Protein AF-A0A644T7X5-F1 (afdb_monomer)

Organism: NCBI:txid1076179

Secondary structure (DSSP, 8-state):
----------------GGGTS-HHHHHHHHHHHHHHHHHHHHHTT--EEGGG--SSSHHHHHHHHHHHHHHHHTTTTT-TTEEEEEEEEEE-TT--EEEEEEEEEEEEETTEEEEEEEEEEEEEE-SSTHHHHIIIIIIHHHHTTSS-TT-SEEEEEEEE-SS-HHHHHHHHHHHHHT-TT--EEEEEEE------SSS----EEEEEE--STTPPPEEEEEEEEE-TTTEE--

pLDDT: mean 85.48, std 16.54, range [31.5, 98.44]

Structure (mmCIF, N/CA/C/O backbone):
data_AF-A0A644T7X5-F1
#
_entry.id   AF-A0A644T7X5-F1
#
loop_
_atom_site.group_PDB
_atom_site.id
_atom_site.type_symbol
_atom_site.label_atom_id
_atom_site.label_alt_id
_atom_site.label_comp_id
_atom_site.label_asym_id
_atom_site.label_entity_id
_atom_site.label_seq_id
_atom_site.pdbx_PDB_ins_code
_atom_site.Cartn_x
_atom_site.Cartn_y
_atom_site.Cartn_z
_atom_site.occupancy
_atom_site.B_iso_or_equiv
_atom_site.auth_seq_id
_atom_site.auth_comp_id
_atom_site.auth_asym_id
_atom_site.auth_atom_id
_atom_site.pdbx_PDB_model_num
ATOM 1 N N . MET A 1 1 ? -6.847 -38.371 -55.191 1.00 38.09 1 MET A N 1
ATOM 2 C CA . MET A 1 1 ? -6.554 -36.929 -55.097 1.00 38.09 1 MET A CA 1
ATOM 3 C C . MET A 1 1 ? -7.052 -36.469 -53.746 1.00 38.09 1 MET A C 1
ATOM 5 O O . MET A 1 1 ? -8.254 -36.446 -53.531 1.00 38.09 1 MET A O 1
ATOM 9 N N . PHE A 1 2 ? -6.130 -36.266 -52.809 1.00 35.12 2 PHE A N 1
ATOM 10 C CA . PHE A 1 2 ? -6.423 -35.647 -51.523 1.00 35.12 2 PHE A CA 1
ATOM 11 C C . PHE A 1 2 ? -6.252 -34.146 -51.722 1.00 35.12 2 PHE A C 1
ATOM 13 O O . PHE A 1 2 ? -5.116 -33.683 -51.775 1.00 35.12 2 PHE A O 1
ATOM 20 N N . ASP A 1 3 ? -7.356 -33.420 -51.883 1.00 33.72 3 ASP A N 1
ATOM 21 C CA . ASP A 1 3 ? -7.315 -31.962 -51.867 1.00 33.72 3 ASP A CA 1
ATOM 22 C C . ASP A 1 3 ? -7.526 -31.459 -50.443 1.00 33.72 3 ASP A C 1
ATOM 24 O O . ASP A 1 3 ? -8.587 -31.575 -49.828 1.00 33.72 3 ASP A O 1
ATOM 28 N N . SER A 1 4 ? -6.428 -30.912 -49.941 1.00 39.91 4 SER A N 1
ATOM 29 C CA . SER A 1 4 ? -6.326 -29.947 -48.866 1.00 39.91 4 SER A CA 1
ATOM 30 C C . SER A 1 4 ? -7.282 -28.773 -49.069 1.00 39.91 4 SER A C 1
ATOM 32 O O . SER A 1 4 ? -7.224 -28.106 -50.096 1.00 39.91 4 SER A O 1
ATOM 34 N N . ASN A 1 5 ? -8.053 -28.432 -48.039 1.00 32.97 5 ASN A N 1
ATOM 35 C CA . ASN A 1 5 ? -8.467 -27.048 -47.822 1.00 32.97 5 ASN A CA 1
ATOM 36 C C . ASN A 1 5 ? -8.359 -26.704 -46.338 1.00 32.97 5 ASN A C 1
ATOM 38 O O . ASN A 1 5 ? -9.308 -26.741 -45.559 1.00 32.97 5 ASN A O 1
ATOM 42 N N . SER A 1 6 ? -7.119 -26.395 -45.974 1.00 35.66 6 SER A N 1
ATOM 43 C CA . SER A 1 6 ? -6.753 -25.570 -44.837 1.00 35.66 6 SER A CA 1
ATOM 44 C C . SER A 1 6 ? -7.210 -24.122 -45.037 1.00 35.66 6 SER A C 1
ATOM 46 O O . SER A 1 6 ? -7.103 -23.582 -46.134 1.00 35.66 6 SER A O 1
ATOM 48 N N . ASN A 1 7 ? -7.540 -23.481 -43.915 1.00 35.91 7 ASN A N 1
ATOM 49 C CA . ASN A 1 7 ? -7.520 -22.036 -43.675 1.00 35.91 7 ASN A CA 1
ATOM 50 C C . ASN A 1 7 ? -8.631 -21.179 -44.288 1.00 35.91 7 ASN A C 1
ATOM 52 O O . ASN A 1 7 ? -8.470 -20.599 -45.354 1.00 35.91 7 ASN A O 1
ATOM 56 N N . HIS A 1 8 ? -9.640 -20.886 -43.462 1.00 31.50 8 HIS A N 1
ATOM 57 C CA . HIS A 1 8 ? -10.020 -19.492 -43.198 1.00 31.50 8 HIS A CA 1
ATOM 58 C C . HIS A 1 8 ? -10.822 -19.355 -41.889 1.00 31.50 8 HIS A C 1
ATOM 60 O O . HIS A 1 8 ? -11.964 -18.904 -41.870 1.00 31.50 8 HIS A O 1
ATOM 66 N N . PHE A 1 9 ? -10.190 -19.674 -40.752 1.00 33.78 9 PHE A N 1
ATOM 67 C CA . PHE A 1 9 ? -10.532 -18.986 -39.502 1.00 33.78 9 PHE A CA 1
ATOM 68 C C . PHE A 1 9 ? -9.980 -17.561 -39.608 1.00 33.78 9 PHE A C 1
ATOM 70 O O . PHE A 1 9 ? -8.851 -17.275 -39.218 1.00 33.78 9 PHE A O 1
ATOM 77 N N . LYS A 1 10 ? -10.756 -16.682 -40.248 1.00 34.47 10 LYS A N 1
ATOM 78 C CA . LYS A 1 10 ? -10.478 -15.248 -40.294 1.00 34.47 10 LYS A CA 1
ATOM 79 C C . LYS A 1 10 ? -10.555 -14.689 -38.874 1.00 34.47 10 LYS A C 1
ATOM 81 O O . LYS A 1 10 ? -11.605 -14.766 -38.245 1.00 34.47 10 LYS A O 1
ATOM 86 N N . ASN A 1 11 ? -9.420 -14.163 -38.415 1.00 36.62 11 ASN A N 1
ATOM 87 C CA . ASN A 1 11 ? -9.249 -13.095 -37.430 1.00 36.62 11 ASN A CA 1
ATOM 88 C C . ASN A 1 11 ? -10.454 -12.836 -36.516 1.00 36.62 11 ASN A C 1
ATOM 90 O O . ASN A 1 11 ? -11.281 -11.966 -36.786 1.00 36.62 11 ASN A O 1
ATOM 94 N N . LYS A 1 12 ? -10.486 -13.519 -35.368 1.00 36.25 12 LYS A N 1
ATOM 95 C CA . LYS A 1 12 ? -11.000 -12.880 -34.156 1.00 36.25 12 LYS A CA 1
ATOM 96 C C . LYS A 1 12 ? -9.912 -11.913 -33.710 1.00 36.25 12 LYS A C 1
ATOM 98 O O . LYS A 1 12 ? -8.892 -12.353 -33.187 1.00 36.25 12 LYS A O 1
ATOM 103 N N . GLU A 1 13 ? -10.100 -10.626 -33.979 1.00 39.22 13 GLU A N 1
ATOM 104 C CA . GLU A 1 13 ? -9.286 -9.583 -33.360 1.00 39.22 13 GLU A CA 1
ATOM 105 C C . GLU A 1 13 ? -9.249 -9.824 -31.849 1.00 39.22 13 GLU A C 1
ATOM 107 O O . GLU A 1 13 ? -10.273 -9.898 -31.164 1.00 39.22 13 GLU A O 1
ATOM 112 N N . SER A 1 14 ? -8.043 -10.052 -31.350 1.00 40.94 14 SER A N 1
ATOM 113 C CA . SER A 1 14 ? -7.765 -10.343 -29.958 1.00 40.94 14 SER A CA 1
ATOM 114 C C . SER A 1 14 ? -7.860 -9.051 -29.149 1.00 40.94 14 SER A C 1
ATOM 116 O O . SER A 1 14 ? -6.852 -8.399 -28.916 1.00 40.94 14 SER A O 1
ATOM 118 N N . PHE A 1 15 ? -9.062 -8.680 -28.711 1.00 37.62 15 PHE A N 1
ATOM 119 C CA . PHE A 1 15 ? -9.257 -7.608 -27.730 1.00 37.62 15 PHE A CA 1
ATOM 120 C C . PHE A 1 15 ? -8.587 -8.003 -26.403 1.00 37.62 15 PHE A C 1
ATOM 122 O O . PHE A 1 15 ? -9.054 -8.947 -25.752 1.00 37.62 15 PHE A O 1
ATOM 129 N N . ASN A 1 16 ? -7.481 -7.362 -26.005 1.00 50.66 16 ASN A N 1
ATOM 130 C CA . ASN A 1 16 ? -6.916 -7.548 -24.663 1.00 50.66 16 ASN A CA 1
ATOM 131 C C . ASN A 1 16 ? -7.635 -6.615 -23.681 1.00 50.66 16 ASN A C 1
ATOM 133 O O . ASN A 1 16 ? -8.030 -5.503 -24.023 1.00 50.66 16 ASN A O 1
ATOM 137 N N . PHE A 1 17 ? -7.852 -7.070 -22.450 1.00 49.00 17 PHE A N 1
ATOM 138 C CA . PHE A 1 17 ? -8.482 -6.241 -21.423 1.00 49.00 17 PHE A CA 1
ATOM 139 C C . PHE A 1 17 ? -7.537 -5.119 -20.965 1.00 49.00 17 PHE A C 1
ATOM 141 O O . PHE A 1 17 ? -7.985 -3.982 -20.815 1.00 49.00 17 PHE A O 1
ATOM 148 N N . LEU A 1 18 ? -6.229 -5.399 -20.894 1.00 49.91 18 LEU A N 1
ATOM 149 C CA . LEU A 1 18 ? -5.174 -4.385 -20.780 1.00 49.91 18 LEU A CA 1
ATOM 150 C C . LEU A 1 18 ? -5.198 -3.312 -21.891 1.00 49.91 18 LEU A C 1
ATOM 152 O O . LEU A 1 18 ? -4.712 -2.209 -21.665 1.00 49.91 18 LEU A O 1
ATOM 156 N N . ASP A 1 19 ? -5.811 -3.559 -23.057 1.00 48.12 19 ASP A N 1
ATOM 157 C CA . ASP A 1 19 ? -5.972 -2.502 -24.073 1.00 48.12 19 ASP A CA 1
ATOM 158 C C . ASP A 1 19 ? -7.019 -1.450 -23.644 1.00 48.12 19 ASP A C 1
ATOM 160 O O . ASP A 1 19 ? -7.046 -0.343 -24.183 1.00 48.12 19 ASP A O 1
ATOM 164 N N . ARG A 1 20 ? -7.895 -1.763 -22.670 1.00 50.03 20 ARG A N 1
ATOM 165 C CA . ARG A 1 20 ? -8.949 -0.851 -22.178 1.00 50.03 20 ARG A CA 1
ATOM 166 C C . ARG A 1 20 ? -8.476 0.084 -21.065 1.00 50.03 20 ARG A C 1
ATOM 168 O O . ARG A 1 20 ? -9.061 1.153 -20.889 1.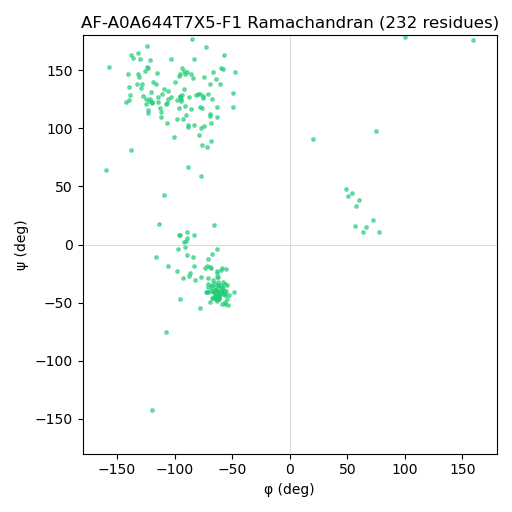00 50.03 20 ARG A O 1
ATOM 175 N N . PHE A 1 21 ? -7.435 -0.289 -20.323 1.00 55.41 21 PHE A N 1
ATOM 176 C CA . PHE A 1 21 ? -6.874 0.513 -19.238 1.00 55.41 21 PHE A CA 1
ATOM 177 C C . PHE A 1 21 ? -5.351 0.458 -19.287 1.00 55.41 21 PHE A C 1
ATOM 179 O O . PHE A 1 21 ? -4.768 -0.618 -19.281 1.00 55.41 21 PHE A O 1
ATOM 186 N N . THR A 1 22 ? -4.691 1.618 -19.258 1.00 67.06 22 THR A N 1
ATOM 187 C CA . THR A 1 22 ? -3.260 1.645 -18.932 1.00 67.06 22 THR A CA 1
ATOM 188 C C . THR A 1 22 ? -3.054 1.046 -17.536 1.00 67.06 22 THR A C 1
ATOM 190 O O . THR A 1 22 ? -3.952 1.145 -16.694 1.00 67.06 22 THR A O 1
ATOM 193 N N . SER A 1 23 ? -1.878 0.462 -17.272 1.00 74.75 23 SER A N 1
ATOM 194 C CA . SER A 1 23 ? -1.537 -0.088 -15.945 1.00 74.75 23 SER A CA 1
ATOM 195 C C . SER A 1 23 ? -1.857 0.909 -14.817 1.00 74.75 23 SER A C 1
ATOM 197 O O . SER A 1 23 ? -2.472 0.547 -13.818 1.00 74.75 23 SER A O 1
ATOM 199 N N . ASP A 1 24 ? -1.571 2.195 -15.034 1.00 78.44 24 ASP A N 1
ATOM 200 C CA . ASP A 1 24 ? -1.864 3.257 -14.067 1.00 78.44 24 ASP A CA 1
ATOM 201 C C . ASP A 1 24 ? -3.369 3.455 -13.820 1.00 78.44 24 ASP A C 1
ATOM 203 O O . ASP A 1 24 ? -3.795 3.664 -12.688 1.00 78.44 24 ASP A O 1
ATOM 207 N N . LYS A 1 25 ? -4.210 3.357 -14.861 1.00 85.69 25 LYS A N 1
ATOM 208 C CA . LYS A 1 25 ? -5.667 3.504 -14.710 1.00 85.69 25 LYS A CA 1
ATOM 209 C C . LYS A 1 25 ? -6.273 2.347 -13.924 1.00 85.69 25 LYS A C 1
ATOM 211 O O . LYS A 1 25 ? -7.169 2.576 -13.113 1.00 85.69 25 LYS A O 1
ATOM 216 N N . LEU A 1 26 ? -5.813 1.119 -14.167 1.00 89.94 26 LEU A N 1
ATOM 217 C CA . LEU A 1 26 ? -6.265 -0.034 -13.391 1.00 89.94 26 LEU A CA 1
ATOM 218 C C . LEU A 1 26 ? -5.813 0.091 -11.935 1.00 89.94 26 LEU A C 1
ATOM 220 O O . LEU A 1 26 ? -6.613 -0.130 -11.029 1.00 89.94 26 LEU A O 1
ATOM 224 N N . PHE A 1 27 ? -4.574 0.528 -11.704 1.00 92.12 27 PHE A N 1
ATOM 225 C CA . PHE A 1 27 ? -4.087 0.737 -10.348 1.00 92.12 27 PHE A CA 1
ATOM 226 C C . PHE A 1 27 ? -4.860 1.835 -9.605 1.00 92.12 27 PHE A C 1
ATOM 228 O O . PHE A 1 27 ? -5.233 1.635 -8.454 1.00 92.12 27 PHE A O 1
ATOM 235 N N . ASN A 1 28 ? -5.232 2.932 -10.268 1.00 91.25 28 ASN A N 1
ATOM 236 C CA . ASN A 1 28 ? -6.111 3.943 -9.669 1.00 91.25 28 ASN A CA 1
ATOM 237 C C . ASN A 1 28 ? -7.466 3.359 -9.242 1.00 91.25 28 ASN A C 1
ATOM 239 O O . ASN A 1 28 ? -7.956 3.673 -8.161 1.00 91.25 28 ASN A O 1
ATOM 243 N N . LYS A 1 29 ? -8.055 2.453 -10.036 1.00 92.19 29 LYS A N 1
ATOM 244 C CA . LYS A 1 29 ? -9.280 1.746 -9.626 1.00 92.19 29 LYS A CA 1
ATOM 245 C C . LYS A 1 29 ? -9.060 0.833 -8.419 1.00 92.19 29 LYS A C 1
ATOM 247 O O . LYS A 1 29 ? -9.939 0.743 -7.568 1.00 92.19 29 LYS A O 1
ATOM 252 N N . ILE A 1 30 ? -7.901 0.181 -8.327 1.00 95.19 30 ILE A N 1
ATOM 253 C CA . ILE A 1 30 ? -7.519 -0.611 -7.150 1.00 95.19 30 ILE A CA 1
ATOM 254 C C . ILE A 1 30 ? -7.425 0.289 -5.912 1.00 95.19 30 ILE A C 1
ATOM 256 O O . ILE A 1 30 ? -7.949 -0.073 -4.863 1.00 95.19 30 ILE A O 1
ATOM 260 N N . ILE A 1 31 ? -6.825 1.477 -6.032 1.00 95.06 31 ILE A N 1
ATOM 261 C CA . ILE A 1 31 ? -6.769 2.455 -4.937 1.00 95.06 31 ILE A CA 1
ATOM 262 C C . ILE A 1 31 ? -8.181 2.894 -4.534 1.00 95.06 31 ILE A C 1
ATOM 264 O O . ILE A 1 31 ? -8.491 2.905 -3.345 1.00 95.06 31 ILE A O 1
ATOM 268 N N . ASN A 1 32 ? -9.061 3.171 -5.499 1.00 92.94 32 ASN A N 1
ATOM 269 C CA . ASN A 1 32 ? -10.458 3.501 -5.210 1.00 92.94 32 ASN A CA 1
ATOM 270 C C . ASN A 1 32 ? -11.164 2.365 -4.457 1.00 92.94 32 ASN A C 1
ATOM 272 O O . ASN A 1 32 ? -11.870 2.635 -3.492 1.00 92.94 32 ASN A O 1
ATOM 276 N N . LEU A 1 33 ? -10.937 1.103 -4.836 1.00 95.25 33 LEU A N 1
ATOM 277 C CA . LEU A 1 33 ? -11.485 -0.051 -4.118 1.00 95.25 33 LEU A CA 1
ATOM 278 C C . LEU A 1 33 ? -10.941 -0.149 -2.685 1.00 95.25 33 LEU A C 1
ATOM 280 O O . LEU A 1 33 ? -11.710 -0.432 -1.769 1.00 95.25 33 LEU A O 1
ATOM 284 N N . ILE A 1 34 ? -9.646 0.108 -2.474 1.00 96.81 34 ILE A N 1
ATOM 285 C CA . ILE A 1 34 ? -9.028 0.146 -1.138 1.00 96.81 34 ILE A CA 1
ATOM 286 C C . ILE A 1 34 ? -9.706 1.208 -0.269 1.00 96.81 34 ILE A C 1
ATOM 288 O O . ILE A 1 34 ? -10.132 0.909 0.846 1.00 96.81 34 ILE A O 1
ATOM 292 N N . VAL A 1 35 ? -9.833 2.432 -0.787 1.00 95.25 35 VAL A N 1
ATOM 293 C CA . VAL A 1 35 ? -10.450 3.550 -0.064 1.00 95.25 35 VAL A CA 1
ATOM 294 C C . VAL A 1 35 ? -11.925 3.269 0.209 1.00 95.25 35 VAL A C 1
ATOM 296 O O . VAL A 1 35 ? -12.354 3.407 1.348 1.00 95.25 35 VAL A O 1
ATOM 299 N N . PHE A 1 36 ? -12.681 2.809 -0.792 1.00 93.69 36 PHE A N 1
ATOM 300 C CA . PHE A 1 36 ? -14.089 2.429 -0.648 1.00 93.69 36 PHE A CA 1
ATOM 301 C C . PHE A 1 36 ? -14.273 1.392 0.468 1.00 93.69 36 PHE A C 1
ATOM 303 O O . PHE A 1 36 ? -15.118 1.548 1.344 1.00 93.69 36 PHE A O 1
ATOM 310 N N . SER A 1 37 ? -13.434 0.356 0.470 1.00 95.44 37 SER A N 1
ATOM 311 C CA . SER A 1 37 ? -13.493 -0.725 1.459 1.00 95.44 37 SER A CA 1
ATOM 312 C C . SER A 1 37 ? -13.144 -0.233 2.863 1.00 95.44 37 SER A C 1
ATOM 314 O O . SER A 1 37 ? -13.792 -0.610 3.835 1.00 95.44 37 SER A O 1
ATOM 316 N N . TYR A 1 38 ? -12.150 0.651 2.978 1.00 95.75 38 TYR A N 1
ATOM 317 C CA . TYR A 1 38 ? -11.806 1.297 4.240 1.00 95.75 38 TYR A CA 1
ATOM 318 C C . TYR A 1 38 ? -12.935 2.195 4.764 1.00 95.75 38 TYR A C 1
ATOM 320 O O . TYR A 1 38 ? -13.282 2.090 5.938 1.00 95.75 38 TYR A O 1
ATOM 328 N N . LEU A 1 39 ? -13.534 3.040 3.920 1.00 93.25 39 LEU A N 1
ATOM 329 C CA . LEU A 1 39 ? -14.656 3.886 4.334 1.00 93.25 39 LEU A CA 1
ATOM 330 C C . LEU A 1 39 ? -15.847 3.041 4.786 1.00 93.25 39 LEU A C 1
ATOM 332 O O . LEU A 1 39 ? -16.446 3.358 5.805 1.00 93.25 39 LEU A O 1
ATOM 336 N N . GLY A 1 40 ? -16.108 1.906 4.131 1.00 92.44 40 GLY A N 1
ATOM 337 C CA . GLY A 1 40 ? -17.100 0.939 4.600 1.00 92.44 40 GLY A CA 1
ATOM 338 C C . GLY A 1 40 ? -16.819 0.415 6.015 1.00 92.44 40 GLY A C 1
ATOM 339 O O . GLY A 1 40 ? -17.752 0.250 6.798 1.00 92.44 40 GLY A O 1
ATOM 340 N N . LEU A 1 41 ? -15.555 0.193 6.397 1.00 94.50 41 LEU A N 1
ATOM 341 C CA . LEU A 1 41 ? -15.206 -0.173 7.780 1.00 94.50 41 LEU A CA 1
ATOM 342 C C . LEU A 1 41 ? -15.507 0.963 8.770 1.00 94.50 41 LEU A C 1
ATOM 344 O O . LEU A 1 41 ? -15.983 0.695 9.873 1.00 94.50 41 LEU A O 1
ATOM 348 N N . VAL A 1 42 ? -15.234 2.212 8.380 1.00 93.44 42 VAL A N 1
ATOM 349 C CA . VAL A 1 42 ? -15.480 3.405 9.208 1.00 93.44 42 VAL A CA 1
ATOM 350 C C . VAL A 1 42 ? -16.978 3.665 9.373 1.00 93.44 42 VAL A C 1
ATOM 352 O O . VAL A 1 42 ? -17.447 3.818 10.496 1.00 93.44 42 VAL A O 1
ATOM 355 N N . GLU A 1 43 ? -17.739 3.670 8.277 1.00 92.00 43 GLU A N 1
ATOM 356 C CA . GLU A 1 43 ? -19.188 3.917 8.266 1.00 92.00 43 GLU A CA 1
ATOM 357 C C . GLU A 1 43 ? -19.969 2.866 9.060 1.00 92.00 43 GLU A C 1
ATOM 359 O O . GLU A 1 43 ? -20.961 3.190 9.709 1.00 92.00 43 GLU A O 1
ATOM 364 N N . ASN A 1 44 ? -19.510 1.612 9.041 1.00 93.81 44 ASN A N 1
ATOM 365 C CA . ASN A 1 44 ? -20.099 0.530 9.830 1.00 93.81 44 ASN A CA 1
ATOM 366 C C . ASN A 1 44 ? -19.594 0.491 11.284 1.00 93.81 44 ASN A C 1
ATOM 368 O O . ASN A 1 44 ? -19.873 -0.479 11.991 1.00 93.81 44 ASN A O 1
ATOM 372 N N . GLU A 1 45 ? -18.838 1.505 11.720 1.00 93.44 45 GLU A N 1
ATOM 373 C CA . GLU A 1 45 ? -18.304 1.646 13.080 1.00 93.44 45 GLU A CA 1
ATOM 374 C C . GLU A 1 45 ? -17.570 0.381 13.558 1.00 93.44 45 GLU A C 1
ATOM 376 O O . GLU A 1 45 ? -17.725 -0.084 14.693 1.00 93.44 45 GLU A O 1
ATOM 381 N N . ILE A 1 46 ? -16.776 -0.225 12.669 1.00 95.19 46 ILE A N 1
ATOM 382 C CA . ILE A 1 46 ? -16.041 -1.444 12.993 1.00 95.19 46 ILE A CA 1
ATOM 383 C C . ILE A 1 46 ? -14.960 -1.133 14.026 1.00 95.19 46 ILE A C 1
ATOM 385 O O . ILE A 1 46 ? -14.084 -0.304 13.794 1.00 95.19 46 ILE A O 1
ATOM 389 N N . ILE A 1 47 ? -14.983 -1.864 15.144 1.00 93.88 47 ILE A N 1
ATOM 390 C CA . ILE A 1 47 ? -13.988 -1.745 16.213 1.00 93.88 47 ILE A CA 1
ATOM 391 C C . ILE A 1 47 ? -13.326 -3.099 16.466 1.00 93.88 47 ILE A C 1
ATOM 393 O O . ILE A 1 47 ? -13.954 -4.039 16.956 1.00 93.88 47 ILE A O 1
ATOM 397 N N . TYR A 1 48 ? -12.026 -3.172 16.201 1.00 93.44 48 TYR A N 1
ATOM 398 C CA . TYR A 1 48 ? -11.166 -4.297 16.537 1.00 93.44 48 TYR A CA 1
ATOM 399 C C . TYR A 1 48 ? -10.508 -4.102 17.900 1.00 93.44 48 TYR A C 1
ATOM 401 O O . TYR A 1 48 ? -9.918 -3.060 18.204 1.00 93.44 48 TYR A O 1
ATOM 409 N N . LYS A 1 49 ? -10.545 -5.155 18.709 1.00 90.88 49 LYS A N 1
ATOM 410 C CA . LYS A 1 49 ? -9.853 -5.255 19.992 1.00 90.88 49 LYS A CA 1
ATOM 411 C C . LYS A 1 49 ? -8.617 -6.125 19.848 1.00 90.88 49 LYS A C 1
ATOM 413 O O . LYS A 1 49 ? -8.522 -6.988 18.976 1.00 90.88 49 LYS A O 1
ATOM 418 N N . LYS A 1 50 ? -7.681 -5.977 20.785 1.00 87.31 50 LYS A N 1
ATOM 419 C CA . LYS A 1 50 ? -6.487 -6.831 20.852 1.00 87.31 50 LYS A CA 1
ATOM 420 C C . LYS A 1 50 ? -6.824 -8.330 20.891 1.00 87.31 50 LYS A C 1
ATOM 422 O O . LYS A 1 50 ? -6.102 -9.122 20.297 1.00 87.31 50 LYS A O 1
ATOM 427 N N . SER A 1 51 ? -7.925 -8.710 21.544 1.00 88.69 51 SER A N 1
ATOM 428 C CA . SER A 1 51 ? -8.424 -10.094 21.608 1.00 88.69 51 SER A CA 1
ATOM 429 C C . SER A 1 51 ? -8.837 -10.678 20.256 1.00 88.69 51 SER A C 1
ATOM 431 O O . SER A 1 51 ? -8.867 -11.898 20.104 1.00 88.69 51 SER A O 1
ATOM 433 N N . ASP A 1 52 ? -9.162 -9.827 19.284 1.00 87.19 52 ASP A N 1
ATOM 434 C CA . ASP A 1 52 ? -9.654 -10.252 17.972 1.00 87.19 52 ASP A CA 1
ATOM 435 C C . ASP A 1 52 ? -8.497 -10.621 17.034 1.00 87.19 52 ASP A C 1
ATOM 437 O O . ASP A 1 52 ? -8.675 -11.352 16.055 1.00 87.19 52 ASP A O 1
ATOM 441 N N . ILE A 1 53 ? -7.285 -10.160 17.360 1.00 87.94 53 ILE A N 1
ATOM 442 C CA . ILE A 1 53 ? -6.076 -10.375 16.573 1.00 87.94 53 ILE A CA 1
ATOM 443 C C . ILE A 1 53 ? -5.548 -11.781 16.846 1.00 87.94 53 ILE A C 1
ATOM 445 O O . ILE A 1 53 ? -4.780 -12.026 17.773 1.00 87.94 53 ILE A O 1
ATOM 449 N N . LYS A 1 54 ? -5.948 -12.714 15.984 1.00 85.25 54 LYS A N 1
ATOM 450 C CA . LYS A 1 54 ? -5.471 -14.107 15.991 1.00 85.25 54 LYS A CA 1
ATOM 451 C C . LYS A 1 54 ? -4.233 -14.335 15.115 1.00 85.25 54 LYS A C 1
ATOM 453 O O . LYS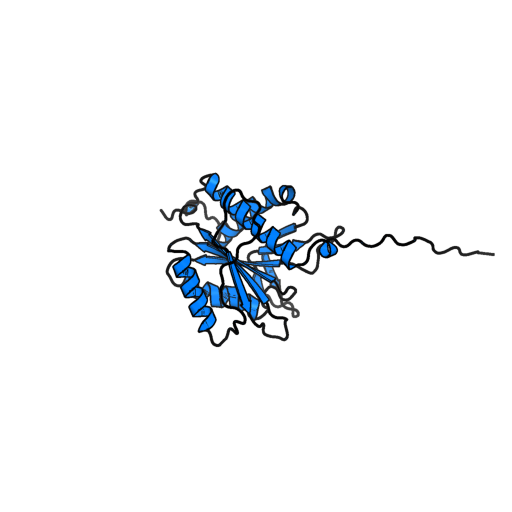 A 1 54 ? -3.784 -15.468 14.978 1.00 85.25 54 LYS A O 1
ATOM 458 N N . TYR A 1 55 ? -3.698 -13.273 14.514 1.00 82.81 55 TYR A N 1
ATOM 459 C CA . TYR A 1 55 ? -2.534 -13.332 13.632 1.00 82.81 55 TYR A CA 1
ATOM 460 C C . TYR A 1 55 ? -1.236 -13.104 14.411 1.00 82.81 55 TYR A C 1
ATOM 462 O O . TYR A 1 55 ? -1.232 -12.315 15.361 1.00 82.81 55 TYR A O 1
ATOM 470 N N . PRO A 1 56 ? -0.108 -13.700 13.973 1.00 81.25 56 PRO A N 1
ATOM 471 C CA . PRO A 1 56 ? 1.203 -13.432 14.567 1.00 81.25 56 PRO A CA 1
ATOM 472 C C . PRO A 1 56 ? 1.569 -11.943 14.537 1.00 81.25 56 PRO A C 1
ATOM 474 O O . PRO A 1 56 ? 2.206 -11.427 15.455 1.00 81.25 56 PRO A O 1
ATOM 477 N N . LYS A 1 57 ? 1.139 -11.243 13.480 1.00 86.69 57 LYS A N 1
ATOM 478 C CA . LYS A 1 57 ? 1.286 -9.800 13.317 1.00 86.69 57 LYS A CA 1
ATOM 479 C C . LYS A 1 57 ? -0.089 -9.158 13.164 1.00 86.69 57 LYS A C 1
ATOM 481 O O . LYS A 1 57 ? -0.888 -9.555 12.324 1.00 86.69 57 LYS A O 1
ATOM 486 N N . ARG A 1 58 ? -0.328 -8.099 13.936 1.00 90.56 58 ARG A N 1
ATOM 487 C CA . ARG A 1 58 ? -1.524 -7.246 13.817 1.00 90.56 58 ARG A CA 1
ATOM 488 C C . ARG A 1 58 ? -1.681 -6.618 12.430 1.00 90.56 58 ARG A C 1
ATOM 490 O O . ARG A 1 58 ? -2.799 -6.424 11.981 1.00 90.56 58 ARG A O 1
ATOM 497 N N . GLU A 1 59 ? -0.566 -6.319 11.771 1.00 92.56 59 GLU A N 1
ATOM 498 C CA . GLU A 1 59 ? -0.541 -5.811 10.395 1.00 92.56 59 GLU A CA 1
ATOM 499 C C . GLU A 1 59 ? -1.263 -6.768 9.447 1.00 92.56 59 GLU A C 1
ATOM 501 O O . GLU A 1 59 ? -2.234 -6.365 8.824 1.00 92.56 59 GLU A O 1
ATOM 506 N N . ASN A 1 60 ? -0.910 -8.055 9.476 1.00 94.50 60 ASN A N 1
ATOM 507 C CA . ASN A 1 60 ? -1.550 -9.091 8.663 1.00 94.50 60 ASN A CA 1
ATOM 508 C C . ASN A 1 60 ? -3.055 -9.207 8.943 1.00 94.50 60 ASN A C 1
ATOM 510 O O . ASN A 1 60 ? -3.840 -9.435 8.027 1.00 94.50 60 ASN A O 1
ATOM 514 N N . PHE A 1 61 ? -3.472 -9.025 10.202 1.00 95.31 61 PHE A N 1
ATOM 515 C CA . PHE A 1 61 ? -4.893 -9.000 10.550 1.00 95.31 61 PHE A CA 1
ATOM 516 C C . PHE A 1 61 ? -5.621 -7.824 9.880 1.00 95.31 61 PHE A C 1
ATOM 518 O O . PHE A 1 61 ? -6.661 -8.042 9.263 1.00 95.31 61 PHE A O 1
ATOM 525 N N . PHE A 1 62 ? -5.080 -6.602 9.953 1.00 96.25 62 PHE A N 1
ATOM 526 C CA . PHE A 1 62 ? -5.668 -5.438 9.274 1.00 96.25 62 PHE A CA 1
ATOM 527 C C . PHE A 1 62 ? -5.660 -5.602 7.754 1.00 96.25 62 PHE A C 1
ATOM 529 O O . PHE A 1 62 ? -6.689 -5.381 7.121 1.00 96.25 62 PHE A O 1
ATOM 536 N N . THR A 1 63 ? -4.549 -6.078 7.186 1.00 97.00 63 THR A N 1
ATOM 537 C CA . THR A 1 63 ? -4.426 -6.406 5.762 1.00 97.00 63 THR A CA 1
ATOM 538 C C . THR A 1 63 ? -5.522 -7.370 5.328 1.00 97.00 63 THR A C 1
ATOM 540 O O . THR A 1 63 ? -6.255 -7.073 4.388 1.00 97.00 63 THR A O 1
ATOM 543 N N . ARG A 1 64 ? -5.702 -8.494 6.038 1.00 96.88 64 ARG A N 1
ATOM 544 C CA . ARG A 1 64 ? -6.731 -9.470 5.672 1.00 96.88 64 ARG A CA 1
ATOM 545 C C . ARG A 1 64 ? -8.134 -8.895 5.809 1.00 96.88 64 ARG A C 1
ATOM 547 O O . ARG A 1 64 ? -8.955 -9.140 4.938 1.00 96.88 64 ARG A O 1
ATOM 554 N N . LYS A 1 65 ? -8.410 -8.119 6.861 1.00 96.94 65 LYS A N 1
ATOM 555 C CA . LYS A 1 65 ? -9.726 -7.497 7.045 1.00 96.94 65 LYS A CA 1
ATOM 556 C C . LYS A 1 65 ? -10.068 -6.490 5.961 1.00 96.94 65 LYS A C 1
ATOM 558 O O . LYS A 1 65 ? -11.195 -6.487 5.485 1.00 96.94 65 LYS A O 1
ATOM 563 N N . LEU A 1 66 ? -9.100 -5.685 5.541 1.00 98.06 66 LEU A N 1
ATOM 564 C CA . LEU A 1 66 ? -9.286 -4.779 4.420 1.00 98.06 66 LEU A CA 1
ATOM 565 C C . LEU A 1 66 ? -9.521 -5.552 3.115 1.00 98.06 66 LEU A C 1
ATOM 567 O O . LEU A 1 66 ? -10.446 -5.223 2.381 1.00 98.06 66 LEU A O 1
ATOM 571 N N . VAL A 1 67 ? -8.741 -6.607 2.853 1.00 98.25 67 VAL A N 1
ATOM 572 C CA . VAL A 1 67 ? -8.918 -7.457 1.664 1.00 98.25 67 VAL A CA 1
ATOM 573 C C . VAL A 1 67 ? -10.273 -8.172 1.668 1.00 98.25 67 VAL A C 1
ATOM 575 O O . VAL A 1 67 ? -10.919 -8.205 0.628 1.00 98.25 67 VAL A O 1
ATOM 578 N N . ASP A 1 68 ? -10.745 -8.670 2.816 1.00 97.44 68 ASP A N 1
ATOM 579 C CA . ASP A 1 68 ? -12.083 -9.267 2.945 1.00 97.44 68 ASP A CA 1
ATOM 580 C C . ASP A 1 68 ? -13.179 -8.268 2.515 1.00 97.44 68 ASP A C 1
ATOM 582 O O . ASP A 1 68 ? -14.137 -8.655 1.850 1.00 97.44 68 ASP A O 1
ATOM 586 N N . GLU A 1 69 ? -13.058 -6.982 2.869 1.00 97.50 69 GLU A N 1
ATOM 587 C CA . GLU A 1 69 ? -13.993 -5.948 2.396 1.00 97.50 69 GLU A CA 1
ATOM 588 C C . GLU A 1 69 ? -13.816 -5.643 0.900 1.00 97.50 69 GLU A C 1
ATOM 590 O O . GLU A 1 69 ? -14.805 -5.536 0.172 1.00 97.50 69 GLU A O 1
ATOM 595 N N . MET A 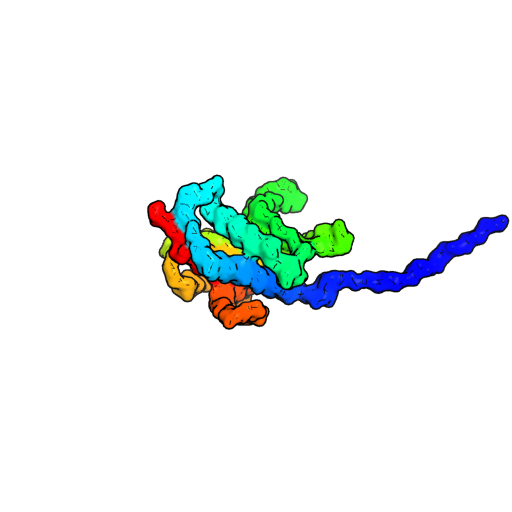1 70 ? -12.577 -5.582 0.403 1.00 97.88 70 MET A N 1
ATOM 596 C CA . MET A 1 70 ? -12.304 -5.395 -1.028 1.00 97.88 70 MET A CA 1
ATOM 597 C C . MET A 1 70 ? -12.930 -6.509 -1.877 1.00 97.88 70 MET A C 1
ATOM 599 O O . MET A 1 70 ? -13.552 -6.226 -2.900 1.00 97.88 70 MET A O 1
ATOM 603 N N . GLU A 1 71 ? -12.830 -7.766 -1.440 1.00 98.00 71 GLU A N 1
ATOM 604 C CA . GLU A 1 71 ? -13.411 -8.933 -2.114 1.00 98.00 71 GLU A CA 1
ATOM 605 C C . GLU A 1 71 ? -14.947 -8.860 -2.194 1.00 98.00 71 GLU A C 1
ATOM 607 O O . GLU A 1 71 ? -15.526 -9.285 -3.194 1.00 98.00 71 GLU A O 1
ATOM 612 N N . LYS A 1 72 ? -15.625 -8.261 -1.204 1.00 96.50 72 LYS A N 1
ATOM 613 C CA . LYS A 1 72 ? -17.090 -8.061 -1.241 1.00 96.50 72 LYS A CA 1
ATOM 614 C C . LYS A 1 72 ? -17.525 -7.006 -2.254 1.00 96.50 72 LYS A C 1
ATOM 616 O O . LYS A 1 72 ? -18.653 -7.058 -2.746 1.00 96.50 72 LYS A O 1
ATOM 621 N N . HIS A 1 73 ? -16.668 -6.028 -2.536 1.00 93.81 73 HIS A N 1
ATOM 622 C CA . HIS A 1 73 ? -17.020 -4.866 -3.352 1.00 93.81 73 HIS A CA 1
ATOM 623 C C . HIS A 1 73 ? -16.423 -4.895 -4.761 1.00 93.81 73 HIS A C 1
ATOM 625 O O . HIS A 1 73 ? -16.944 -4.210 -5.641 1.00 93.81 73 HIS A O 1
ATOM 631 N N . GLN A 1 74 ? -15.386 -5.702 -5.013 1.00 94.50 74 GLN A N 1
ATOM 632 C CA . GLN A 1 74 ? -14.653 -5.690 -6.282 1.00 94.50 74 GLN A CA 1
ATOM 633 C C . GLN A 1 74 ? -15.549 -5.898 -7.509 1.00 94.50 74 GLN A C 1
ATOM 635 O O . GLN A 1 74 ? -15.364 -5.221 -8.517 1.00 94.50 74 GLN A O 1
ATOM 640 N N . GLU A 1 75 ? -16.543 -6.789 -7.445 1.00 92.38 75 GLU A N 1
ATOM 641 C CA . GLU A 1 75 ? -17.405 -7.084 -8.595 1.00 92.38 75 GLU A CA 1
ATOM 642 C C . GLU A 1 75 ? -18.283 -5.881 -8.948 1.00 92.38 75 GLU A C 1
ATOM 644 O O . GLU A 1 75 ? -18.306 -5.448 -10.101 1.00 92.38 75 GLU A O 1
ATOM 649 N N . ASN A 1 76 ? -18.895 -5.263 -7.935 1.00 89.50 76 ASN A N 1
ATOM 650 C CA . ASN A 1 76 ? -19.716 -4.060 -8.087 1.00 89.50 76 ASN A CA 1
ATOM 651 C C . ASN A 1 76 ? -18.906 -2.855 -8.595 1.00 89.50 76 ASN A C 1
ATOM 653 O O . ASN A 1 76 ? -19.462 -1.965 -9.231 1.00 89.50 76 ASN A O 1
ATOM 657 N N . GLN A 1 77 ? -17.591 -2.848 -8.361 1.00 87.81 77 GLN A N 1
ATOM 658 C CA . GLN A 1 77 ? -16.654 -1.829 -8.849 1.00 87.81 77 GLN A CA 1
ATOM 659 C C . GLN A 1 77 ? -16.062 -2.165 -10.238 1.00 87.81 77 GLN A C 1
ATOM 661 O O . GLN A 1 77 ? -15.179 -1.467 -10.743 1.00 87.81 77 GLN A O 1
ATOM 666 N N . GLY A 1 78 ? -16.529 -3.240 -10.889 1.00 90.00 78 GLY A N 1
ATOM 667 C CA . GLY A 1 78 ? -16.040 -3.682 -12.201 1.00 90.00 78 GLY A CA 1
ATOM 668 C C . GLY A 1 78 ? -14.640 -4.308 -12.168 1.00 90.00 78 GLY A C 1
ATOM 669 O O . GLY A 1 78 ? -13.953 -4.357 -13.191 1.00 90.00 78 GLY A O 1
ATOM 670 N N . LEU A 1 79 ? -14.211 -4.778 -10.997 1.00 93.62 79 LEU A N 1
ATOM 671 C CA . LEU A 1 79 ? -12.900 -5.358 -10.703 1.00 93.62 79 LEU A CA 1
ATOM 672 C C . LEU A 1 79 ? -12.973 -6.856 -10.361 1.00 93.62 79 LEU A C 1
ATOM 674 O O . LEU A 1 79 ? -12.012 -7.412 -9.849 1.00 93.62 79 LEU A O 1
ATOM 678 N N . GLY A 1 80 ? -14.070 -7.547 -10.691 1.00 93.38 80 GLY A N 1
ATOM 679 C CA . GLY A 1 80 ? -14.244 -8.985 -10.406 1.00 93.38 80 GLY A CA 1
ATOM 680 C C . GLY A 1 80 ? -13.251 -9.933 -11.103 1.00 93.38 80 GLY A C 1
ATOM 681 O O . GLY A 1 80 ? -13.280 -11.134 -10.872 1.00 93.38 80 GLY A O 1
ATOM 682 N N . HIS A 1 81 ? -12.376 -9.410 -11.962 1.00 92.06 81 HIS A N 1
ATOM 683 C CA . HIS A 1 81 ? -11.282 -10.147 -12.601 1.00 92.06 81 HIS A CA 1
ATOM 684 C C . HIS A 1 81 ? -9.971 -10.083 -11.798 1.00 92.06 81 HIS A C 1
ATOM 686 O O . HIS A 1 81 ? -8.969 -10.658 -12.224 1.00 92.06 81 HIS A O 1
ATOM 692 N N . LEU A 1 82 ? -9.947 -9.355 -10.678 1.00 95.38 82 LEU A N 1
ATOM 693 C CA . LEU A 1 82 ? -8.806 -9.305 -9.776 1.00 95.38 82 LEU A CA 1
ATOM 694 C C . LEU A 1 82 ? -8.862 -10.457 -8.770 1.00 95.38 82 LEU A C 1
ATOM 696 O O . LEU A 1 82 ? -9.929 -10.883 -8.331 1.00 95.38 82 LEU A O 1
ATOM 700 N N . VAL A 1 83 ? -7.685 -10.945 -8.395 1.00 96.06 83 VAL A N 1
ATOM 701 C CA . VAL A 1 83 ? -7.497 -11.929 -7.328 1.00 96.06 83 VAL A CA 1
ATOM 702 C C . VAL A 1 83 ? -6.518 -11.357 -6.319 1.00 96.06 83 VAL A C 1
ATOM 704 O O . VAL A 1 83 ? -5.374 -11.048 -6.663 1.00 96.06 83 VAL A O 1
ATOM 707 N N . PHE A 1 84 ? -6.964 -11.233 -5.073 1.00 97.12 84 PHE A N 1
ATOM 708 C CA . PHE A 1 84 ? -6.146 -10.771 -3.961 1.00 97.12 84 PHE A CA 1
ATOM 709 C C . PHE A 1 84 ? -5.559 -11.967 -3.219 1.00 97.12 84 PHE A C 1
ATOM 711 O O . PH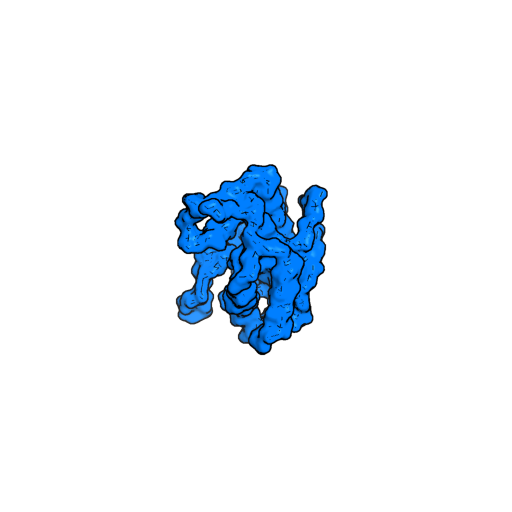E A 1 84 ? -6.282 -12.828 -2.729 1.00 97.12 84 PHE A O 1
ATOM 718 N N . ASN A 1 85 ? -4.237 -12.012 -3.105 1.00 96.12 85 ASN A N 1
ATOM 719 C CA . ASN A 1 85 ? -3.552 -13.022 -2.312 1.00 96.12 85 ASN A CA 1
ATOM 720 C C . ASN A 1 85 ? -2.744 -12.326 -1.219 1.00 96.12 85 ASN A C 1
ATOM 722 O O . ASN A 1 85 ? -1.888 -11.496 -1.524 1.00 96.12 85 ASN A O 1
ATOM 726 N N . CYS A 1 86 ? -3.013 -12.658 0.042 1.00 95.19 86 CYS A N 1
ATOM 727 C CA . CYS A 1 86 ? -2.273 -12.118 1.181 1.00 95.19 86 CYS A CA 1
ATOM 728 C C . CYS A 1 86 ? -1.087 -13.012 1.549 1.00 95.19 86 CYS A C 1
ATOM 730 O O . CYS A 1 86 ? -1.195 -14.234 1.457 1.00 95.19 86 CYS A O 1
ATOM 732 N N . GLU A 1 87 ? -0.002 -12.403 2.029 1.00 92.69 87 GLU A N 1
ATOM 733 C CA . GLU A 1 87 ? 1.192 -13.102 2.536 1.00 92.69 87 GLU A CA 1
ATOM 734 C C . GLU A 1 87 ? 1.786 -14.106 1.527 1.00 92.69 87 GLU A C 1
ATOM 736 O O . GLU A 1 87 ? 2.124 -15.242 1.867 1.00 92.69 87 GLU A O 1
ATOM 741 N N . VAL A 1 88 ? 1.904 -13.703 0.258 1.00 90.88 88 VAL A N 1
ATOM 742 C CA . VAL A 1 88 ? 2.429 -14.579 -0.799 1.00 90.88 88 VAL A CA 1
ATOM 743 C C . VAL A 1 88 ? 3.941 -14.697 -0.677 1.00 90.88 88 VAL A C 1
ATOM 745 O O . VAL A 1 88 ? 4.650 -13.694 -0.696 1.00 90.88 88 VAL A O 1
ATOM 748 N N . GLN A 1 89 ? 4.442 -15.929 -0.608 1.00 89.62 89 GLN A N 1
ATOM 749 C CA . GLN A 1 89 ? 5.873 -16.202 -0.659 1.00 89.62 89 GLN A CA 1
ATOM 750 C C . GLN A 1 89 ? 6.427 -15.898 -2.053 1.00 89.62 89 GLN A C 1
ATOM 752 O O . GLN A 1 89 ? 6.145 -16.612 -3.014 1.00 89.62 89 GLN A O 1
ATOM 757 N N . GLU A 1 90 ? 7.257 -14.865 -2.142 1.00 84.75 90 GLU A N 1
ATOM 758 C CA . GLU A 1 90 ? 8.007 -14.538 -3.351 1.00 84.75 90 GLU A CA 1
ATOM 759 C C . GLU A 1 90 ? 9.358 -15.271 -3.339 1.00 84.75 90 GLU A C 1
ATOM 761 O O . GLU A 1 90 ? 9.946 -15.535 -2.276 1.00 84.75 90 GLU A O 1
ATOM 766 N N . ALA A 1 91 ? 9.843 -15.610 -4.532 1.00 81.00 91 ALA A N 1
ATOM 767 C CA . ALA A 1 91 ? 11.123 -16.266 -4.750 1.00 81.00 91 ALA A CA 1
ATOM 768 C C . ALA A 1 91 ? 11.899 -15.549 -5.860 1.00 81.00 91 ALA A C 1
ATOM 770 O O . ALA A 1 91 ? 11.313 -15.038 -6.814 1.00 81.00 91 ALA A O 1
ATOM 771 N N . ASN A 1 92 ? 13.221 -15.529 -5.731 1.00 73.25 92 ASN A N 1
ATOM 772 C CA . ASN A 1 92 ? 14.119 -15.043 -6.769 1.00 73.25 92 ASN A CA 1
ATOM 773 C C . ASN A 1 92 ? 14.182 -16.039 -7.940 1.00 73.25 92 ASN A C 1
ATOM 775 O O . ASN A 1 92 ? 13.753 -17.188 -7.833 1.00 73.25 92 ASN A O 1
ATOM 779 N N . ASN A 1 93 ? 14.808 -15.626 -9.045 1.00 72.19 93 ASN A N 1
ATOM 780 C CA . ASN A 1 93 ? 15.033 -16.490 -10.213 1.00 72.19 93 ASN A CA 1
ATOM 781 C C . ASN A 1 93 ? 15.868 -17.747 -9.899 1.00 72.19 93 ASN A C 1
ATOM 783 O O . ASN A 1 93 ? 15.802 -18.726 -10.637 1.00 72.19 93 ASN A O 1
ATOM 787 N N . ASP A 1 94 ? 16.654 -17.727 -8.821 1.00 77.69 94 ASP A N 1
ATOM 788 C CA . ASP A 1 94 ? 17.421 -18.872 -8.318 1.00 77.69 94 ASP A CA 1
ATOM 789 C C . ASP A 1 94 ? 16.633 -19.737 -7.311 1.00 77.69 94 ASP A C 1
ATOM 791 O O . ASP A 1 94 ? 17.206 -20.614 -6.666 1.00 77.69 94 ASP A O 1
ATOM 795 N N . PHE A 1 95 ? 15.323 -19.497 -7.181 1.00 74.19 95 PHE A N 1
ATOM 796 C CA . PHE A 1 95 ? 14.399 -20.141 -6.244 1.00 74.19 95 PHE A CA 1
ATOM 797 C C . PHE A 1 95 ? 14.699 -19.894 -4.758 1.00 74.19 95 PHE A C 1
ATOM 799 O O . PHE A 1 95 ? 14.082 -20.523 -3.895 1.00 74.19 95 PHE A O 1
ATOM 806 N N . SER A 1 96 ? 15.598 -18.961 -4.427 1.00 77.81 96 SER A N 1
ATOM 807 C CA . SER A 1 96 ? 15.773 -18.524 -3.043 1.00 77.81 96 SER A CA 1
ATOM 808 C C . SER A 1 96 ? 14.554 -17.731 -2.567 1.00 77.81 96 SER A C 1
ATOM 810 O O . SER A 1 96 ? 13.987 -16.916 -3.299 1.00 77.81 96 SER A O 1
ATOM 812 N N . LEU A 1 97 ? 14.125 -17.991 -1.329 1.00 83.00 97 LEU A N 1
ATOM 813 C CA . LEU A 1 97 ? 12.980 -17.312 -0.728 1.00 83.00 97 LEU A CA 1
ATOM 814 C C . LEU A 1 97 ? 13.329 -15.856 -0.421 1.00 83.00 97 LEU A C 1
ATOM 816 O O . LEU A 1 97 ? 14.332 -15.573 0.233 1.00 83.00 97 LEU A O 1
ATOM 820 N N . VAL A 1 98 ? 12.467 -14.946 -0.866 1.00 79.06 98 VAL A N 1
ATOM 821 C CA . VAL A 1 98 ? 12.673 -13.499 -0.757 1.00 79.06 98 VAL A CA 1
ATOM 822 C C . VAL A 1 98 ? 11.979 -12.927 0.476 1.00 79.06 98 VAL A C 1
ATOM 824 O O . VAL A 1 98 ? 12.551 -12.143 1.235 1.00 79.06 98 VAL A O 1
ATOM 827 N N . GLY A 1 99 ? 10.726 -13.321 0.675 1.00 85.25 99 GLY A N 1
ATOM 828 C CA . GLY A 1 99 ? 9.864 -12.802 1.726 1.00 85.25 99 GLY A CA 1
ATOM 829 C C . GLY A 1 99 ? 8.396 -13.040 1.404 1.00 85.25 99 GLY A C 1
ATOM 830 O O . GLY A 1 99 ? 8.064 -13.568 0.342 1.00 85.25 99 GLY A O 1
ATOM 831 N N . LEU A 1 100 ? 7.538 -12.665 2.346 1.00 89.88 100 LEU A N 1
ATOM 832 C CA . LEU A 1 100 ? 6.093 -12.679 2.164 1.00 89.88 100 LEU A CA 1
ATOM 833 C C . LEU A 1 100 ? 5.660 -11.272 1.753 1.00 89.88 100 LEU A C 1
ATOM 835 O O . LEU A 1 100 ? 5.871 -10.336 2.522 1.00 89.88 100 LEU A O 1
ATOM 839 N N . LEU A 1 101 ? 5.093 -11.142 0.556 1.00 92.56 101 LEU A N 1
ATOM 840 C CA . LEU A 1 101 ? 4.459 -9.912 0.090 1.00 92.56 101 LEU A CA 1
ATOM 841 C C . LEU A 1 101 ? 3.077 -9.786 0.738 1.00 92.56 101 LEU A C 1
ATOM 843 O O . LEU A 1 101 ? 2.279 -10.727 0.665 1.00 92.56 101 LEU A O 1
ATOM 847 N N . ASP A 1 102 ? 2.781 -8.629 1.330 1.00 95.88 102 ASP A N 1
ATOM 848 C CA . ASP A 1 102 ? 1.544 -8.443 2.098 1.00 95.88 102 ASP A CA 1
ATOM 849 C C . ASP A 1 102 ? 0.279 -8.626 1.251 1.00 95.88 102 ASP A C 1
ATOM 851 O O . ASP A 1 102 ? -0.631 -9.343 1.673 1.00 95.88 102 ASP A O 1
ATOM 855 N N . ILE A 1 103 ? 0.220 -8.031 0.052 1.00 97.75 103 ILE A N 1
ATOM 856 C CA . ILE A 1 103 ? -0.858 -8.262 -0.919 1.00 97.75 103 ILE A CA 1
ATOM 857 C C . ILE A 1 103 ? -0.289 -8.357 -2.339 1.00 97.75 103 ILE A C 1
ATOM 859 O O . ILE A 1 103 ? 0.337 -7.428 -2.859 1.00 97.75 103 ILE A O 1
ATOM 863 N N . LYS A 1 104 ? -0.590 -9.469 -3.008 1.00 96.75 104 LYS A N 1
ATOM 864 C CA . LYS A 1 104 ? -0.380 -9.679 -4.441 1.00 96.75 104 LYS A CA 1
ATOM 865 C C . LYS A 1 104 ? -1.718 -9.628 -5.168 1.00 96.75 104 LYS A C 1
ATOM 867 O O . LYS A 1 104 ? -2.602 -10.435 -4.882 1.00 96.75 104 LYS A O 1
ATOM 872 N N . ILE A 1 105 ? -1.850 -8.711 -6.123 1.00 96.75 105 ILE A N 1
ATOM 873 C CA . ILE A 1 105 ? -3.072 -8.523 -6.911 1.00 96.75 105 ILE A CA 1
ATOM 874 C C . ILE A 1 105 ? -2.836 -9.053 -8.317 1.00 96.75 105 ILE A C 1
ATOM 876 O O . ILE A 1 105 ? -2.145 -8.424 -9.120 1.00 96.75 105 ILE A O 1
ATOM 880 N N . GLN A 1 106 ? -3.398 -10.220 -8.600 1.00 94.75 106 GLN A N 1
ATOM 881 C CA . GLN A 1 106 ? -3.289 -10.876 -9.896 1.00 94.75 106 GLN A CA 1
ATOM 882 C C . GLN A 1 106 ? -4.503 -10.553 -10.764 1.00 94.75 106 GLN A C 1
ATOM 884 O O . GLN A 1 106 ? -5.615 -10.399 -10.264 1.00 94.75 106 GLN A O 1
ATOM 889 N N . ILE A 1 107 ? -4.281 -10.458 -12.071 1.00 92.44 107 ILE A N 1
ATOM 890 C CA . ILE A 1 107 ? -5.314 -10.139 -13.057 1.00 92.44 107 ILE A CA 1
ATOM 891 C C . ILE A 1 107 ? -5.657 -11.428 -13.801 1.00 92.44 107 ILE A C 1
ATOM 893 O O . ILE A 1 107 ? -4.766 -12.069 -14.359 1.00 92.44 107 ILE A O 1
ATOM 897 N N . ILE A 1 108 ? -6.933 -11.809 -13.829 1.00 90.44 108 ILE A N 1
ATOM 898 C CA . ILE A 1 108 ? -7.418 -12.897 -14.679 1.00 90.44 108 ILE A CA 1
ATOM 899 C C . ILE A 1 108 ? -7.739 -12.331 -16.064 1.00 90.44 108 ILE A C 1
ATOM 901 O O . ILE A 1 108 ? -8.659 -11.531 -16.233 1.00 90.44 108 ILE A O 1
ATOM 905 N N . GLU A 1 109 ? -7.019 -12.801 -17.077 1.00 83.56 109 GLU A N 1
ATOM 906 C CA . GLU A 1 109 ? -7.245 -12.486 -18.483 1.00 83.56 109 GLU A CA 1
ATOM 907 C C . GLU A 1 109 ? -7.481 -13.767 -19.286 1.00 83.56 109 GLU A C 1
ATOM 909 O O . GLU A 1 109 ? -6.639 -14.662 -19.316 1.00 83.56 109 GLU A O 1
ATOM 914 N N . ARG A 1 110 ? -8.623 -13.857 -19.985 1.00 82.12 110 ARG A N 1
ATOM 915 C CA . ARG A 1 110 ? -8.960 -15.000 -20.864 1.00 82.12 110 ARG A CA 1
ATOM 916 C C . ARG A 1 110 ? -8.742 -16.363 -20.186 1.00 82.12 110 ARG A C 1
ATOM 918 O O . ARG A 1 110 ? -8.113 -17.246 -20.763 1.00 82.12 110 ARG A O 1
ATOM 925 N N . GLU A 1 111 ? -9.248 -16.500 -18.960 1.00 82.31 111 GLU A N 1
ATOM 926 C CA . GLU A 1 111 ? -9.151 -17.729 -18.149 1.00 82.31 111 GLU A CA 1
ATOM 927 C C . GLU A 1 111 ? -7.717 -18.092 -17.712 1.00 82.31 111 GLU A C 1
ATOM 929 O O . GLU A 1 111 ? -7.464 -19.206 -17.256 1.00 82.31 111 GLU A O 1
ATOM 934 N N . ARG A 1 112 ? -6.764 -17.159 -17.825 1.00 85.88 112 ARG A N 1
ATOM 935 C CA . ARG A 1 112 ? -5.388 -17.307 -17.340 1.00 85.88 112 ARG A CA 1
ATOM 936 C C . ARG A 1 112 ? -5.044 -16.188 -16.375 1.00 85.88 112 ARG A C 1
ATOM 938 O O . ARG A 1 112 ? -5.576 -15.090 -16.471 1.00 85.88 112 ARG A O 1
ATOM 945 N N . ILE A 1 113 ? -4.136 -16.470 -15.453 1.00 86.44 113 ILE A N 1
ATOM 946 C CA . ILE A 1 113 ? -3.560 -15.439 -14.595 1.00 86.44 113 ILE A CA 1
ATOM 947 C C . ILE A 1 113 ? -2.456 -14.733 -15.385 1.00 86.44 113 ILE A C 1
ATOM 949 O O . ILE A 1 113 ? -1.600 -15.398 -15.964 1.00 86.44 113 ILE A O 1
ATOM 953 N N . SER A 1 114 ? -2.505 -13.403 -15.428 1.00 86.88 114 SER A N 1
ATOM 954 C CA . SER A 1 114 ? -1.458 -12.572 -16.018 1.00 86.88 114 SER A CA 1
ATOM 955 C C . SER A 1 114 ? -0.149 -12.708 -15.239 1.00 86.88 114 SER A C 1
ATOM 957 O O . SER A 1 114 ? -0.150 -12.758 -14.006 1.00 86.88 114 SER A O 1
ATOM 959 N N . ASP A 1 115 ? 0.971 -12.703 -15.963 1.00 84.38 115 ASP A N 1
ATOM 960 C CA . ASP A 1 115 ? 2.311 -12.639 -15.370 1.00 84.38 115 ASP A CA 1
ATOM 961 C C . ASP A 1 115 ? 2.590 -11.263 -14.735 1.00 84.38 115 ASP A C 1
ATOM 963 O O . ASP A 1 115 ? 3.467 -11.132 -13.880 1.00 84.38 115 ASP A O 1
ATOM 967 N N . ILE A 1 116 ? 1.821 -10.239 -15.126 1.00 86.19 116 ILE A N 1
ATOM 968 C CA . ILE A 1 116 ? 1.856 -8.907 -14.523 1.00 86.19 116 ILE A CA 1
ATOM 969 C C . ILE A 1 116 ? 0.890 -8.878 -13.341 1.00 86.19 116 ILE A C 1
ATOM 971 O O . ILE A 1 116 ? -0.303 -9.165 -13.475 1.00 86.19 116 ILE A O 1
ATOM 975 N N . TYR A 1 117 ? 1.402 -8.471 -12.186 1.00 92.19 117 TYR A N 1
ATOM 976 C CA . TYR A 1 117 ? 0.615 -8.255 -10.978 1.00 92.19 117 TYR A CA 1
ATOM 977 C C . TYR A 1 117 ? 0.952 -6.909 -10.346 1.00 92.19 117 TYR A C 1
ATOM 979 O O . TYR A 1 117 ? 1.967 -6.282 -10.656 1.00 92.19 117 TYR A O 1
ATOM 987 N N . TYR A 1 118 ? 0.091 -6.459 -9.439 1.00 95.25 118 TYR A N 1
ATOM 988 C CA . TYR A 1 118 ? 0.420 -5.348 -8.557 1.00 95.25 118 TYR A CA 1
ATOM 989 C C . TYR A 1 118 ? 0.836 -5.873 -7.193 1.00 95.25 118 TYR A C 1
ATOM 991 O O . TYR A 1 118 ? 0.250 -6.821 -6.663 1.00 95.25 118 TYR A O 1
ATOM 999 N N . SER A 1 119 ? 1.852 -5.234 -6.630 1.00 96.06 119 SER A N 1
ATOM 1000 C CA . SER A 1 119 ? 2.321 -5.495 -5.277 1.00 96.06 119 SER A CA 1
ATOM 1001 C C . SER A 1 119 ? 1.893 -4.359 -4.365 1.00 96.06 119 SER A C 1
ATOM 1003 O O . SER A 1 119 ? 2.091 -3.187 -4.696 1.00 96.06 119 SER A O 1
ATOM 1005 N N . ILE A 1 120 ? 1.332 -4.708 -3.211 1.00 98.00 120 ILE A N 1
ATOM 1006 C CA . ILE A 1 120 ? 1.063 -3.760 -2.137 1.00 98.00 120 ILE A CA 1
ATOM 1007 C C . ILE A 1 120 ? 1.723 -4.271 -0.861 1.00 98.00 120 ILE A C 1
ATOM 1009 O O . ILE A 1 120 ? 1.472 -5.394 -0.430 1.00 98.00 120 ILE A O 1
ATOM 1013 N N . GLU A 1 121 ? 2.550 -3.421 -0.267 1.00 97.38 121 GLU A N 1
ATOM 1014 C CA . GLU A 1 121 ? 3.111 -3.608 1.069 1.00 97.38 121 GLU A CA 1
ATOM 1015 C C . GLU A 1 121 ? 2.268 -2.839 2.085 1.00 97.38 121 GLU A C 1
ATOM 1017 O O . GLU A 1 121 ? 1.733 -1.764 1.803 1.00 97.38 121 GLU A O 1
ATOM 1022 N N . CYS A 1 122 ? 2.135 -3.390 3.282 1.00 96.94 122 CYS A N 1
ATOM 1023 C CA . CYS A 1 122 ? 1.356 -2.833 4.370 1.00 96.94 122 CYS A CA 1
ATOM 1024 C C . CYS A 1 122 ? 2.272 -2.534 5.551 1.00 96.94 122 CYS A C 1
ATOM 1026 O O . CYS A 1 122 ? 3.181 -3.296 5.872 1.00 96.94 122 CYS A O 1
ATOM 1028 N N . LYS A 1 123 ? 2.055 -1.402 6.220 1.00 95.00 123 LYS A N 1
ATOM 1029 C CA . LYS A 1 123 ? 2.804 -1.043 7.426 1.00 95.00 123 LYS A CA 1
ATOM 1030 C C . LYS A 1 123 ? 1.889 -0.421 8.464 1.00 95.00 123 LYS A C 1
ATOM 1032 O O . LYS A 1 123 ? 1.091 0.462 8.165 1.00 95.00 123 LYS A O 1
ATOM 1037 N N . ARG A 1 124 ? 2.024 -0.830 9.720 1.00 93.62 124 ARG A N 1
ATOM 1038 C CA . ARG A 1 124 ? 1.425 -0.085 10.837 1.00 93.62 124 ARG A CA 1
ATOM 1039 C C . ARG A 1 124 ? 2.292 1.111 11.181 1.00 93.62 124 ARG A C 1
ATOM 1041 O O . ARG A 1 124 ? 3.483 0.941 11.429 1.00 93.62 124 ARG A O 1
ATOM 1048 N N . LEU A 1 125 ? 1.697 2.292 11.282 1.00 91.19 125 LEU A N 1
ATOM 1049 C CA . LEU A 1 125 ? 2.393 3.490 11.734 1.00 91.19 125 LEU A CA 1
ATOM 1050 C C . LEU A 1 125 ? 1.815 3.959 13.067 1.00 91.19 125 LEU A C 1
ATOM 1052 O O . LEU A 1 125 ? 0.613 4.152 13.234 1.00 91.19 125 LEU A O 1
ATOM 1056 N N . ASP A 1 126 ? 2.721 4.133 14.018 1.00 81.69 126 ASP A N 1
ATOM 1057 C CA . ASP A 1 126 ? 2.511 4.851 15.265 1.00 81.69 126 ASP A CA 1
ATOM 1058 C C . ASP A 1 126 ? 3.576 5.956 15.341 1.00 81.69 126 ASP A C 1
ATOM 1060 O O . ASP A 1 126 ? 4.494 6.006 14.522 1.00 81.69 126 ASP A O 1
ATOM 1064 N N . THR A 1 127 ? 3.478 6.874 16.301 1.00 66.06 127 THR A N 1
ATOM 1065 C CA . THR A 1 127 ? 4.412 8.007 16.450 1.00 66.06 127 THR A CA 1
ATOM 1066 C C . THR A 1 127 ? 5.859 7.607 16.820 1.00 66.06 127 THR A C 1
ATOM 1068 O O . THR A 1 127 ? 6.609 8.461 17.294 1.00 66.06 127 THR A O 1
ATOM 1071 N N . GLY A 1 128 ? 6.253 6.337 16.656 1.00 63.12 128 GLY A N 1
ATOM 1072 C CA . GLY A 1 128 ? 7.551 5.767 17.019 1.00 63.12 128 GLY A CA 1
ATOM 1073 C C . GLY A 1 128 ? 8.343 5.178 15.841 1.00 63.12 128 GLY A C 1
ATOM 1074 O O . GLY A 1 128 ? 8.370 5.726 14.745 1.00 63.12 128 GLY A O 1
ATOM 1075 N N . SER A 1 129 ? 9.028 4.055 16.089 1.00 62.03 129 SER A N 1
ATOM 1076 C CA . SER A 1 129 ? 10.050 3.446 15.212 1.00 62.03 129 SER A CA 1
ATOM 1077 C C . SER A 1 129 ? 9.544 2.871 13.885 1.00 62.03 129 SER A C 1
ATOM 1079 O O . SER A 1 129 ? 10.345 2.415 13.065 1.00 62.03 129 SER A O 1
ATOM 1081 N N . ASN A 1 130 ? 8.229 2.808 13.686 1.00 75.44 130 ASN A N 1
ATOM 1082 C CA . ASN A 1 130 ? 7.662 2.139 12.518 1.00 75.44 130 ASN A CA 1
ATOM 1083 C C . ASN A 1 130 ? 7.862 2.948 11.227 1.00 75.44 130 ASN A C 1
ATOM 1085 O O . ASN A 1 130 ? 7.873 2.364 10.146 1.00 75.44 130 ASN A O 1
ATOM 1089 N N . ASP A 1 131 ? 8.119 4.255 11.333 1.00 80.25 131 ASP A N 1
ATOM 1090 C CA . ASP A 1 131 ? 8.507 5.100 10.201 1.00 80.25 131 ASP A CA 1
ATOM 1091 C C . ASP A 1 131 ? 9.806 4.624 9.527 1.00 80.25 131 ASP A C 1
ATOM 1093 O O . ASP A 1 131 ? 9.947 4.674 8.312 1.00 80.25 131 ASP A O 1
ATOM 1097 N N . SER A 1 132 ? 10.747 4.091 10.301 1.00 85.38 132 SER A N 1
ATOM 1098 C CA . SER A 1 132 ? 12.030 3.612 9.793 1.00 85.38 132 SER A CA 1
ATOM 1099 C C . SER A 1 132 ? 11.838 2.318 9.007 1.00 85.38 132 SER A C 1
ATOM 1101 O O . SER A 1 132 ? 12.383 2.190 7.914 1.00 85.38 132 SER A O 1
ATOM 1103 N N . LYS A 1 133 ? 10.981 1.414 9.503 1.00 90.12 133 LYS A N 1
ATOM 1104 C CA . LYS A 1 133 ? 10.596 0.182 8.796 1.00 90.12 133 LYS A CA 1
ATOM 1105 C C . LYS A 1 133 ? 9.779 0.451 7.542 1.00 90.12 133 LYS A C 1
ATOM 1107 O O . LYS A 1 133 ? 9.953 -0.248 6.552 1.00 90.12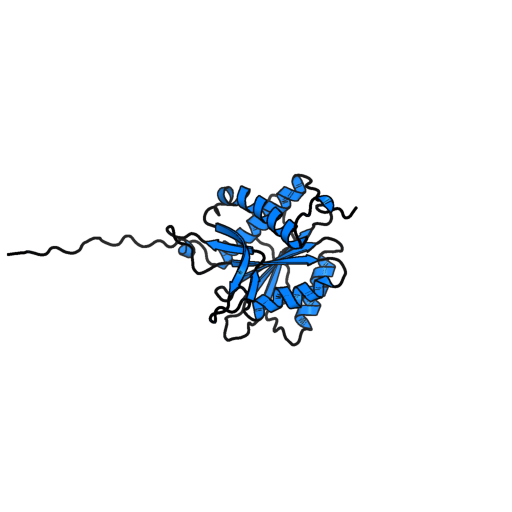 133 LYS A O 1
ATOM 1112 N N . TYR A 1 134 ? 8.938 1.483 7.556 1.00 93.75 134 TYR A N 1
ATOM 1113 C CA . TYR A 1 134 ? 8.223 1.934 6.363 1.00 93.75 134 TYR A CA 1
ATOM 1114 C C . TYR A 1 134 ? 9.173 2.181 5.189 1.00 93.75 134 TYR A C 1
ATOM 1116 O O . TYR A 1 134 ? 8.919 1.760 4.062 1.00 93.75 134 TYR A O 1
ATOM 1124 N N . ILE A 1 135 ? 10.303 2.823 5.480 1.00 93.94 135 ILE A N 1
ATOM 1125 C CA . ILE A 1 135 ? 11.337 3.121 4.496 1.00 93.94 135 ILE A CA 1
ATOM 1126 C C . ILE A 1 135 ? 12.186 1.883 4.202 1.00 93.94 135 ILE A C 1
ATOM 1128 O O . ILE A 1 135 ? 12.316 1.499 3.044 1.00 93.94 135 ILE A O 1
ATOM 1132 N N . SER A 1 136 ? 12.766 1.258 5.231 1.00 91.31 136 SER A N 1
ATOM 1133 C CA . SER A 1 136 ? 13.793 0.223 5.062 1.00 91.31 136 SER A CA 1
ATOM 1134 C C . SER A 1 136 ? 13.261 -1.147 4.651 1.00 91.31 136 SER A C 1
ATOM 1136 O O . SER A 1 136 ? 14.007 -1.903 4.043 1.00 91.31 136 SER A O 1
ATOM 1138 N N . GLU A 1 137 ? 12.022 -1.478 5.016 1.00 89.62 137 GLU A N 1
ATOM 1139 C CA . GLU A 1 137 ? 11.379 -2.775 4.745 1.00 89.62 137 GLU A CA 1
ATOM 1140 C C . GLU A 1 137 ? 10.158 -2.634 3.815 1.00 89.62 137 GLU A C 1
ATOM 1142 O O . GLU A 1 137 ? 9.622 -3.635 3.372 1.00 89.62 137 GLU A O 1
ATOM 1147 N N . GLY A 1 138 ? 9.684 -1.415 3.530 1.00 92.75 138 GLY A N 1
ATOM 1148 C CA . GLY A 1 138 ? 8.577 -1.175 2.594 1.00 92.75 138 GLY A CA 1
ATOM 1149 C C . GLY A 1 138 ? 9.066 -0.568 1.284 1.00 92.75 138 GLY A C 1
ATOM 1150 O O . GLY A 1 138 ? 9.188 -1.240 0.263 1.00 92.75 138 GLY A O 1
ATOM 1151 N N . VAL A 1 139 ? 9.410 0.722 1.315 1.00 95.56 139 VAL A N 1
ATOM 1152 C CA . VAL A 1 139 ? 9.848 1.456 0.114 1.00 95.56 139 VAL A CA 1
ATOM 1153 C C . VAL A 1 139 ? 11.121 0.855 -0.492 1.00 95.56 139 VAL A C 1
ATOM 1155 O O . VAL A 1 139 ? 11.206 0.673 -1.707 1.00 95.56 139 VAL A O 1
ATOM 1158 N N . PHE A 1 140 ? 12.111 0.511 0.335 1.00 94.75 140 PHE A N 1
ATOM 1159 C CA . PHE A 1 140 ? 13.372 -0.051 -0.149 1.00 94.75 140 PHE A CA 1
ATOM 1160 C C . PHE A 1 140 ? 13.211 -1.443 -0.785 1.00 94.75 140 PHE A C 1
ATOM 1162 O O . PHE A 1 140 ? 13.924 -1.771 -1.737 1.00 94.75 140 PHE A O 1
ATOM 1169 N N . ASP A 1 141 ? 12.243 -2.241 -0.331 1.00 93.50 141 ASP A N 1
ATOM 1170 C CA . ASP A 1 141 ? 11.943 -3.552 -0.916 1.00 93.50 141 ASP A CA 1
ATOM 1171 C C . ASP A 1 141 ? 11.417 -3.409 -2.362 1.00 93.50 141 ASP A C 1
ATOM 1173 O O . ASP A 1 141 ? 11.772 -4.193 -3.244 1.00 93.50 141 ASP A O 1
ATOM 1177 N N . PHE A 1 142 ? 10.683 -2.337 -2.668 1.00 94.94 142 PHE A N 1
ATOM 1178 C CA . PHE A 1 142 ? 10.317 -2.001 -4.048 1.00 94.94 142 PHE A CA 1
ATOM 1179 C C . PHE A 1 142 ? 11.493 -1.461 -4.871 1.00 94.94 142 PHE A C 1
ATOM 1181 O O . PHE A 1 142 ? 11.662 -1.825 -6.036 1.00 94.94 142 PHE A O 1
ATOM 1188 N N . ILE A 1 143 ? 12.332 -0.608 -4.276 1.00 94.44 143 ILE A N 1
ATOM 1189 C CA . ILE A 1 143 ? 13.487 -0.000 -4.959 1.00 94.44 143 ILE A CA 1
ATOM 1190 C C . ILE A 1 143 ? 14.523 -1.051 -5.367 1.00 94.44 143 ILE A C 1
ATOM 1192 O O . ILE A 1 143 ? 15.056 -1.002 -6.478 1.00 94.44 143 ILE A O 1
ATOM 1196 N N . SER A 1 144 ? 14.793 -2.003 -4.475 1.00 92.00 144 SER A N 1
ATOM 1197 C CA . SER A 1 144 ? 15.746 -3.092 -4.706 1.00 92.00 144 SER A CA 1
ATOM 1198 C C . SER A 1 144 ? 15.252 -4.129 -5.721 1.00 92.00 144 SER A C 1
ATOM 1200 O O . SER A 1 144 ? 16.035 -4.953 -6.197 1.00 92.00 144 SER A O 1
ATOM 1202 N N . GLY A 1 145 ? 13.960 -4.086 -6.067 1.00 89.31 145 GLY A N 1
ATOM 1203 C CA . GLY A 1 145 ? 13.306 -5.084 -6.908 1.00 89.31 145 GLY A CA 1
ATOM 1204 C C . GLY A 1 145 ? 12.966 -6.377 -6.171 1.00 89.31 145 GLY A C 1
ATOM 1205 O O . GLY A 1 145 ? 12.586 -7.346 -6.825 1.00 89.31 145 GLY A O 1
ATOM 1206 N N . LYS A 1 146 ? 13.082 -6.397 -4.833 1.00 89.69 146 LYS A N 1
ATOM 1207 C CA . LYS A 1 146 ? 12.646 -7.515 -3.989 1.00 89.69 146 LYS A CA 1
ATOM 1208 C C . LYS A 1 146 ? 11.167 -7.830 -4.233 1.00 89.69 146 LYS A C 1
ATOM 1210 O O . LYS A 1 146 ? 10.798 -8.993 -4.366 1.00 89.69 146 LYS A O 1
ATOM 1215 N N . TYR A 1 147 ? 10.347 -6.786 -4.346 1.00 89.00 147 TYR A N 1
ATOM 1216 C CA . TYR A 1 147 ? 8.945 -6.874 -4.751 1.00 89.00 147 TYR A CA 1
ATOM 1217 C C . TYR A 1 147 ? 8.674 -6.033 -6.001 1.00 89.00 147 TYR A C 1
ATOM 1219 O O . TYR A 1 147 ? 9.409 -5.097 -6.317 1.00 89.00 147 TYR A O 1
ATOM 1227 N N . SER A 1 148 ? 7.589 -6.357 -6.713 1.00 88.19 148 SER A N 1
ATOM 1228 C CA . SER A 1 148 ? 7.175 -5.674 -7.947 1.00 88.19 148 SER A CA 1
ATOM 1229 C C . SER A 1 148 ? 8.241 -5.680 -9.056 1.00 88.19 148 SER A C 1
ATOM 1231 O O . SER A 1 148 ? 8.338 -4.737 -9.833 1.00 88.19 148 SER A O 1
ATOM 1233 N N . SER A 1 149 ? 9.070 -6.717 -9.189 1.00 87.06 149 SER A N 1
ATOM 1234 C CA . SER A 1 149 ? 10.072 -6.776 -10.273 1.00 87.06 149 SER A CA 1
ATOM 1235 C C . SER A 1 149 ? 9.441 -6.792 -11.679 1.00 87.06 149 SER A C 1
ATOM 1237 O O . SER A 1 149 ? 10.030 -6.269 -12.623 1.00 87.06 149 SER A O 1
ATOM 1239 N N . ASN A 1 150 ? 8.213 -7.307 -11.807 1.00 86.75 150 ASN A N 1
ATOM 1240 C CA . ASN A 1 150 ? 7.450 -7.395 -13.061 1.00 86.75 150 ASN A CA 1
ATOM 1241 C C . ASN A 1 150 ? 6.666 -6.117 -13.429 1.00 86.75 150 ASN A C 1
ATOM 1243 O O . ASN A 1 150 ? 6.155 -6.022 -14.542 1.00 86.75 150 ASN A O 1
ATOM 1247 N N . ASN A 1 151 ? 6.548 -5.147 -12.516 1.00 90.00 151 ASN A N 1
ATOM 1248 C CA . ASN A 1 151 ? 5.705 -3.963 -12.693 1.00 90.00 151 ASN A CA 1
ATOM 1249 C C . ASN A 1 151 ? 6.405 -2.712 -12.141 1.00 90.00 151 ASN A C 1
ATOM 1251 O O . ASN A 1 151 ? 7.163 -2.773 -11.177 1.00 90.00 151 ASN A O 1
ATOM 1255 N N . ASN A 1 152 ? 6.184 -1.555 -12.752 1.00 93.25 152 ASN A N 1
ATOM 1256 C CA . ASN A 1 152 ? 6.761 -0.288 -12.303 1.00 93.25 152 ASN A CA 1
ATOM 1257 C C . ASN A 1 152 ? 5.819 0.511 -11.390 1.00 93.25 152 ASN A C 1
ATOM 1259 O O . ASN A 1 152 ? 6.119 1.659 -11.075 1.00 93.25 152 ASN A O 1
ATOM 1263 N N . THR A 1 153 ? 4.699 -0.078 -10.973 1.00 94.88 153 THR A N 1
ATOM 1264 C CA . THR A 1 153 ? 3.715 0.547 -10.088 1.00 94.88 153 THR A CA 1
ATOM 1265 C C . THR A 1 153 ? 3.424 -0.352 -8.895 1.00 94.88 153 THR A C 1
ATOM 1267 O O . THR A 1 153 ? 3.088 -1.524 -9.063 1.00 94.88 153 THR A O 1
ATOM 1270 N N . ALA A 1 154 ? 3.531 0.213 -7.693 1.00 96.62 154 ALA A N 1
ATOM 1271 C CA . ALA A 1 154 ? 3.299 -0.479 -6.433 1.00 96.62 154 ALA A CA 1
ATOM 1272 C C . ALA A 1 154 ? 2.508 0.384 -5.439 1.00 96.62 154 ALA A C 1
ATOM 1274 O O . ALA A 1 154 ? 2.409 1.608 -5.576 1.00 96.62 154 ALA A O 1
ATOM 1275 N N . GLY A 1 155 ? 1.946 -0.270 -4.424 1.00 97.56 155 GLY A N 1
ATOM 1276 C CA . GLY A 1 155 ? 1.215 0.375 -3.339 1.00 97.56 155 GLY A CA 1
ATOM 1277 C C . GLY A 1 155 ? 1.893 0.198 -1.985 1.00 97.56 155 GLY A C 1
ATOM 1278 O O . GLY A 1 155 ? 2.488 -0.836 -1.695 1.00 97.56 155 GLY A O 1
ATOM 1279 N N . MET A 1 156 ? 1.744 1.203 -1.135 1.00 97.88 156 MET A N 1
ATOM 1280 C CA . MET A 1 156 ? 2.035 1.152 0.290 1.00 97.88 156 MET A CA 1
ATOM 1281 C C . MET A 1 156 ? 0.771 1.547 1.049 1.00 97.88 156 MET A C 1
ATOM 1283 O O . MET A 1 156 ? 0.354 2.703 0.981 1.00 97.88 156 MET A O 1
ATOM 1287 N N . ILE A 1 157 ? 0.175 0.619 1.792 1.00 98.44 157 ILE A N 1
ATOM 1288 C CA . ILE A 1 157 ? -0.923 0.922 2.715 1.00 98.44 157 ILE A CA 1
ATOM 1289 C C . ILE A 1 157 ? -0.342 1.136 4.109 1.00 98.44 157 ILE A C 1
ATOM 1291 O O . ILE A 1 157 ? 0.369 0.285 4.642 1.00 98.44 157 ILE A O 1
ATOM 1295 N N . SER A 1 158 ? -0.669 2.267 4.721 1.00 96.81 158 SER A N 1
ATOM 1296 C CA . SER A 1 158 ? -0.318 2.553 6.107 1.00 96.81 158 SER A CA 1
ATOM 1297 C C . SER A 1 158 ? -1.553 2.485 6.988 1.00 96.81 158 SER A C 1
ATOM 1299 O O . SER A 1 158 ? -2.480 3.268 6.803 1.00 96.81 158 SER A O 1
ATOM 1301 N N . PHE A 1 159 ? -1.540 1.614 7.992 1.00 96.50 159 PHE A N 1
ATOM 1302 C CA . PHE A 1 159 ? -2.548 1.605 9.052 1.00 96.50 159 PHE A CA 1
ATOM 1303 C C . PHE A 1 159 ? -2.097 2.548 10.169 1.00 96.50 159 PHE A C 1
ATOM 1305 O O . PHE A 1 159 ? -1.184 2.219 10.932 1.00 96.50 159 PHE A O 1
ATOM 1312 N N . ILE A 1 160 ? -2.691 3.740 10.236 1.00 95.12 160 ILE A N 1
ATOM 1313 C CA . ILE A 1 160 ? -2.317 4.783 11.194 1.00 95.12 160 ILE A CA 1
ATOM 1314 C C . ILE A 1 160 ? -3.015 4.503 12.519 1.00 95.12 160 ILE A C 1
ATOM 1316 O O . ILE A 1 160 ? -4.204 4.746 12.673 1.00 95.12 160 ILE A O 1
ATOM 1320 N N . GLU A 1 161 ? -2.282 3.970 13.491 1.00 91.94 161 GLU A N 1
ATOM 1321 C CA . GLU A 1 161 ? -2.864 3.599 14.785 1.00 91.94 161 GLU A CA 1
ATOM 1322 C C . GLU A 1 161 ? -2.861 4.768 15.773 1.00 91.94 161 GLU A C 1
ATOM 1324 O O . GLU A 1 161 ? -3.666 4.790 16.705 1.00 91.94 161 GLU A O 1
ATOM 1329 N N . ARG A 1 162 ? -1.918 5.711 15.616 1.00 90.25 162 ARG A N 1
ATOM 1330 C CA . ARG A 1 162 ? -1.745 6.907 16.456 1.00 90.25 162 ARG A CA 1
ATOM 1331 C C . ARG A 1 162 ? -0.995 8.003 15.705 1.00 90.25 162 ARG A C 1
ATOM 1333 O O . ARG A 1 162 ? -0.093 7.716 14.924 1.00 90.25 162 ARG A O 1
ATOM 1340 N N . GLY A 1 163 ? -1.258 9.251 16.087 1.00 89.19 163 GLY A N 1
ATOM 1341 C CA . GLY A 1 163 ? -0.543 10.425 15.591 1.00 89.19 163 GLY A CA 1
ATOM 1342 C C . GLY A 1 163 ? -1.304 11.171 14.502 1.00 89.19 163 GLY A C 1
ATOM 1343 O O . GLY A 1 163 ? -2.404 10.793 14.121 1.00 89.19 163 GLY A O 1
ATOM 1344 N N . ASN A 1 164 ? -0.712 12.264 14.030 1.00 90.75 164 ASN A N 1
ATOM 1345 C CA . ASN A 1 164 ? -1.268 13.065 12.947 1.00 90.75 164 ASN A CA 1
ATOM 1346 C C . ASN A 1 164 ? -0.677 12.602 11.605 1.00 90.75 164 ASN A C 1
ATOM 1348 O O . ASN A 1 164 ? 0.546 12.523 11.475 1.00 90.75 164 ASN A O 1
ATOM 1352 N N . ILE A 1 165 ? -1.537 12.317 10.621 1.00 92.75 165 ILE A N 1
ATOM 1353 C CA . ILE A 1 165 ? -1.131 11.801 9.304 1.00 92.75 165 ILE A CA 1
ATOM 1354 C C . ILE A 1 165 ? -0.184 12.763 8.582 1.00 92.75 165 ILE A C 1
ATOM 1356 O O . ILE A 1 165 ? 0.803 12.309 8.010 1.00 92.75 165 ILE A O 1
ATOM 1360 N N . LEU A 1 166 ? -0.422 14.076 8.649 1.00 92.62 166 LEU A N 1
ATOM 1361 C CA . LEU A 1 166 ? 0.438 15.067 7.992 1.00 92.62 166 LEU A CA 1
ATOM 1362 C C . LEU A 1 166 ? 1.855 15.029 8.572 1.00 92.62 166 LEU A C 1
ATOM 1364 O O . LEU A 1 166 ? 2.814 14.888 7.821 1.00 92.62 166 LEU A O 1
ATOM 1368 N N . ASN A 1 167 ? 1.983 15.008 9.901 1.00 92.44 167 ASN A N 1
ATOM 1369 C CA . ASN A 1 167 ? 3.288 14.899 10.561 1.00 92.44 167 ASN A CA 1
ATOM 1370 C C . ASN A 1 167 ? 4.004 13.577 10.225 1.00 92.44 167 ASN A C 1
ATOM 1372 O O . ASN A 1 167 ? 5.231 13.524 10.166 1.00 92.44 167 ASN A O 1
ATOM 1376 N N . ILE A 1 168 ? 3.255 12.481 10.057 1.00 92.81 168 ILE A N 1
ATOM 1377 C CA . ILE A 1 168 ? 3.813 11.181 9.654 1.00 92.81 168 ILE A CA 1
ATOM 1378 C C . ILE A 1 168 ? 4.358 11.263 8.226 1.00 92.81 168 ILE A C 1
ATOM 1380 O O . ILE A 1 168 ? 5.476 10.818 7.970 1.00 92.81 168 ILE A O 1
ATOM 1384 N N . ILE A 1 169 ? 3.596 11.859 7.312 1.00 93.88 169 ILE A N 1
ATOM 1385 C CA . ILE A 1 169 ? 3.989 12.056 5.916 1.00 93.88 169 ILE A CA 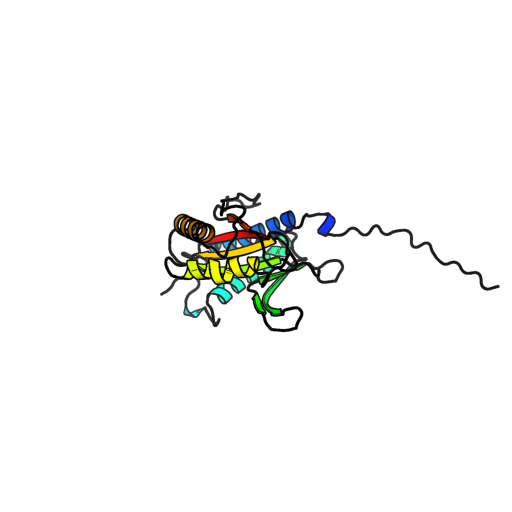1
ATOM 1386 C C . ILE A 1 169 ? 5.221 12.947 5.799 1.00 93.88 169 ILE A C 1
ATOM 1388 O O . ILE A 1 169 ? 6.141 12.590 5.067 1.00 93.88 169 ILE A O 1
ATOM 1392 N N . GLU A 1 170 ? 5.274 14.056 6.538 1.00 93.00 170 GLU A N 1
ATOM 1393 C CA . GLU A 1 170 ? 6.440 14.943 6.574 1.00 93.00 170 GLU A CA 1
ATOM 1394 C C . GLU A 1 170 ? 7.699 14.170 6.980 1.00 93.00 170 GLU A C 1
ATOM 1396 O O . GLU A 1 170 ? 8.688 14.179 6.250 1.00 93.00 170 GLU A O 1
ATOM 1401 N N . LYS A 1 171 ? 7.629 13.388 8.064 1.00 92.75 171 LYS A N 1
ATOM 1402 C CA . LYS A 1 171 ? 8.748 12.546 8.517 1.00 92.75 171 LYS A CA 1
ATOM 1403 C C . LYS A 1 171 ? 9.149 11.480 7.502 1.00 92.75 171 LYS A C 1
ATOM 1405 O O . LYS A 1 171 ? 10.338 11.220 7.326 1.00 92.75 171 LYS A O 1
ATOM 1410 N N . ILE A 1 172 ? 8.183 10.829 6.851 1.00 94.06 172 ILE A N 1
ATOM 1411 C CA . ILE A 1 172 ? 8.464 9.851 5.790 1.00 94.06 172 ILE A CA 1
ATOM 1412 C C . ILE A 1 172 ? 9.190 10.546 4.639 1.00 94.06 172 ILE A C 1
ATOM 1414 O O . ILE A 1 172 ? 10.214 10.041 4.186 1.00 94.06 172 ILE A O 1
ATOM 1418 N N . ASN A 1 173 ? 8.704 11.707 4.196 1.00 94.94 173 ASN A N 1
ATOM 1419 C CA . ASN A 1 173 ? 9.313 12.454 3.103 1.00 94.94 173 ASN A CA 1
ATOM 1420 C C . ASN A 1 173 ? 10.738 12.905 3.454 1.00 94.94 173 ASN A C 1
ATOM 1422 O O . ASN A 1 173 ? 11.665 12.661 2.688 1.00 94.94 173 ASN A O 1
ATOM 1426 N N . GLU A 1 174 ? 10.947 13.463 4.650 1.00 93.62 174 GLU A N 1
ATOM 1427 C CA . GLU A 1 174 ? 12.279 13.815 5.155 1.00 93.62 174 GLU A CA 1
ATOM 1428 C C . GLU A 1 174 ? 13.223 12.608 5.166 1.00 93.62 174 GLU A C 1
ATOM 1430 O O . GLU A 1 174 ? 14.380 12.711 4.759 1.00 93.62 174 GLU A O 1
ATOM 1435 N N . ARG A 1 175 ? 12.748 11.439 5.607 1.00 92.62 175 ARG A N 1
ATOM 1436 C CA . ARG A 1 175 ? 13.556 10.213 5.617 1.00 92.62 175 ARG A CA 1
ATOM 1437 C C . ARG A 1 175 ? 13.864 9.701 4.217 1.00 92.62 175 ARG A C 1
ATOM 1439 O O . ARG A 1 175 ? 14.962 9.197 4.020 1.00 92.62 175 ARG A O 1
ATOM 1446 N N . LEU A 1 176 ? 12.938 9.808 3.265 1.00 93.88 176 LEU A N 1
ATOM 1447 C CA . LEU A 1 176 ? 13.188 9.442 1.867 1.00 93.88 176 LEU A CA 1
ATOM 1448 C C . LEU A 1 176 ? 14.263 10.337 1.244 1.00 93.88 176 LEU A C 1
ATOM 1450 O O . LEU A 1 176 ? 15.161 9.830 0.578 1.00 93.88 176 LEU A O 1
ATOM 1454 N N . LEU A 1 177 ? 14.193 11.645 1.495 1.00 92.88 177 LEU A N 1
ATOM 1455 C CA . LEU A 1 177 ? 15.125 12.631 0.945 1.00 92.88 177 LEU A CA 1
ATOM 1456 C C . LEU A 1 177 ? 16.526 12.543 1.555 1.00 92.88 177 LEU A C 1
ATOM 1458 O O . LEU A 1 177 ? 17.515 12.762 0.862 1.00 92.88 177 LEU A O 1
ATOM 1462 N N . ASN A 1 178 ? 16.620 12.192 2.838 1.00 92.19 178 ASN A N 1
ATOM 1463 C CA . ASN A 1 178 ? 17.893 12.105 3.556 1.00 92.19 178 ASN A CA 1
ATOM 1464 C C . ASN A 1 178 ? 18.533 10.703 3.522 1.00 92.19 178 ASN A C 1
ATOM 1466 O O . ASN A 1 178 ? 19.562 10.485 4.161 1.00 92.19 178 ASN A O 1
ATOM 1470 N N . ASN A 1 179 ? 17.937 9.728 2.828 1.00 91.62 179 ASN A N 1
ATOM 1471 C CA . ASN A 1 179 ? 18.466 8.367 2.772 1.00 91.62 179 ASN A CA 1
ATOM 1472 C C . ASN A 1 179 ? 19.391 8.178 1.565 1.00 91.62 179 ASN A C 1
ATOM 1474 O O . ASN A 1 179 ? 18.935 8.034 0.438 1.00 91.62 179 ASN A O 1
ATOM 1478 N N . GLU A 1 180 ? 20.695 8.070 1.821 1.00 90.56 180 GLU A N 1
ATOM 1479 C CA . GLU A 1 180 ? 21.737 7.911 0.793 1.00 90.56 180 GLU A CA 1
ATOM 1480 C C . GLU A 1 180 ? 21.568 6.670 -0.105 1.00 90.56 180 GLU A C 1
ATOM 1482 O O . GLU A 1 180 ? 22.127 6.614 -1.200 1.00 90.56 180 GLU A O 1
ATOM 1487 N N . LYS A 1 181 ? 20.808 5.658 0.338 1.00 89.62 181 LYS A N 1
ATOM 1488 C CA . LYS A 1 181 ? 20.543 4.434 -0.436 1.00 89.62 181 LYS A CA 1
ATOM 1489 C C . LYS A 1 181 ? 19.316 4.546 -1.341 1.00 89.62 181 LYS A C 1
ATOM 1491 O O . LYS A 1 181 ? 19.066 3.630 -2.122 1.00 89.62 181 LYS A O 1
ATOM 1496 N N . ILE A 1 182 ? 18.536 5.617 -1.216 1.00 93.44 182 ILE A N 1
ATOM 1497 C CA . ILE A 1 182 ? 17.294 5.834 -1.955 1.00 93.44 182 ILE A CA 1
ATOM 1498 C C . ILE A 1 182 ? 17.487 7.028 -2.881 1.00 93.44 182 ILE A C 1
ATOM 1500 O O . ILE A 1 182 ? 17.794 8.133 -2.452 1.00 93.44 182 ILE A O 1
ATOM 1504 N N . ASN A 1 183 ? 17.276 6.807 -4.176 1.00 94.44 183 ASN A N 1
ATOM 1505 C CA . ASN A 1 183 ? 17.271 7.882 -5.156 1.00 94.44 183 ASN A CA 1
ATOM 1506 C C . ASN A 1 183 ? 15.821 8.252 -5.488 1.00 94.44 183 ASN A C 1
ATOM 1508 O O . ASN A 1 183 ? 15.186 7.644 -6.358 1.00 94.44 183 ASN A O 1
ATOM 1512 N N . THR A 1 184 ? 15.314 9.237 -4.748 1.00 96.12 184 THR A N 1
ATOM 1513 C CA . THR A 1 184 ? 13.980 9.809 -4.937 1.00 96.12 184 THR A CA 1
ATOM 1514 C C . THR A 1 184 ? 13.992 10.737 -6.152 1.00 96.12 184 THR A C 1
ATOM 1516 O O . THR A 1 184 ? 14.698 11.741 -6.178 1.00 96.12 184 THR A O 1
ATOM 1519 N N . LEU A 1 185 ? 13.204 10.396 -7.171 1.00 95.94 185 LEU A N 1
ATOM 1520 C CA . LEU A 1 185 ? 13.039 11.180 -8.402 1.00 95.94 185 LEU A CA 1
ATOM 1521 C C . LEU A 1 185 ? 11.863 12.155 -8.311 1.00 95.94 185 LEU A C 1
ATOM 1523 O O . LEU A 1 185 ? 11.841 13.177 -8.994 1.00 95.94 185 LEU A O 1
ATOM 1527 N N . LYS A 1 186 ? 10.855 11.800 -7.510 1.00 96.25 186 LYS A N 1
ATOM 1528 C CA . LYS A 1 186 ? 9.747 12.675 -7.141 1.00 96.25 186 LYS A CA 1
ATOM 1529 C C . LYS A 1 186 ? 9.375 12.416 -5.692 1.00 96.25 186 LYS A C 1
ATOM 1531 O O . LYS A 1 186 ? 9.008 11.293 -5.342 1.00 96.25 186 LYS A O 1
ATOM 1536 N N . ASP A 1 187 ? 9.443 13.484 -4.913 1.00 95.00 187 ASP A N 1
ATOM 1537 C CA . ASP A 1 187 ? 9.123 13.529 -3.493 1.00 95.00 187 ASP A CA 1
ATOM 1538 C C . ASP A 1 187 ? 7.697 13.056 -3.222 1.00 95.00 187 ASP A C 1
ATOM 1540 O O . ASP A 1 187 ? 6.843 13.015 -4.119 1.00 95.00 187 ASP A O 1
ATOM 1544 N N . LEU A 1 188 ? 7.432 12.733 -1.962 1.00 94.44 188 LEU A N 1
ATOM 1545 C CA . LEU A 1 188 ? 6.118 12.315 -1.517 1.00 94.44 188 LEU A CA 1
ATOM 1546 C C . LEU A 1 188 ? 5.142 13.496 -1.592 1.00 94.44 188 LEU A C 1
ATOM 1548 O O . LEU A 1 188 ? 5.163 14.399 -0.761 1.00 94.44 188 LEU A O 1
ATOM 1552 N N . ASN A 1 189 ? 4.277 13.488 -2.602 1.00 93.94 189 ASN A N 1
ATOM 1553 C CA . ASN A 1 189 ? 3.314 14.555 -2.861 1.00 93.94 189 ASN A CA 1
ATOM 1554 C C . ASN A 1 189 ? 1.889 14.037 -2.716 1.00 93.94 189 ASN A C 1
ATOM 1556 O O . ASN A 1 189 ? 1.581 12.949 -3.202 1.00 93.94 189 ASN A O 1
ATOM 1560 N N . LYS A 1 190 ? 1.009 14.830 -2.095 1.00 94.62 190 LYS A N 1
ATOM 1561 C CA . LYS A 1 190 ? -0.427 14.528 -2.052 1.00 94.62 190 LYS A CA 1
ATOM 1562 C C . LYS A 1 190 ? -0.971 14.484 -3.477 1.00 94.62 190 LYS A C 1
ATOM 1564 O O . LYS A 1 190 ? -0.621 15.327 -4.305 1.00 94.62 190 LYS A O 1
ATOM 1569 N N . ILE A 1 191 ? -1.819 13.504 -3.749 1.00 90.75 191 ILE A N 1
ATOM 1570 C CA . ILE A 1 191 ? -2.546 13.398 -5.008 1.00 90.75 191 ILE A CA 1
ATOM 1571 C C . ILE A 1 191 ? -4.038 13.282 -4.725 1.00 90.75 191 ILE A C 1
ATOM 1573 O O . ILE A 1 191 ? -4.448 12.717 -3.714 1.00 90.75 191 ILE A O 1
ATOM 1577 N N . SER A 1 192 ? -4.835 13.798 -5.650 1.00 81.12 192 SER A N 1
ATOM 1578 C CA . SER A 1 192 ? -6.263 13.521 -5.711 1.00 81.12 192 SER A CA 1
ATOM 1579 C C . SER A 1 192 ? -6.481 12.527 -6.836 1.00 81.12 192 SER A C 1
ATOM 1581 O O . SER A 1 192 ? -6.014 12.739 -7.958 1.00 81.12 192 SER A O 1
ATOM 1583 N N . LEU A 1 193 ? -7.151 11.426 -6.527 1.00 74.44 193 LEU A N 1
ATOM 1584 C CA . LEU A 1 193 ? -7.688 10.541 -7.546 1.00 74.44 193 LEU A CA 1
ATOM 1585 C C . LEU A 1 193 ? -9.132 10.961 -7.811 1.00 74.44 193 LEU A C 1
ATOM 1587 O O . LEU A 1 193 ? -9.790 11.508 -6.929 1.00 74.44 193 LEU A O 1
ATOM 1591 N N . GLU A 1 194 ? -9.624 10.715 -9.021 1.00 70.19 194 GLU A N 1
ATOM 1592 C CA . GLU A 1 194 ? -11.066 10.711 -9.255 1.00 70.19 194 GLU A CA 1
ATOM 1593 C C . GLU A 1 194 ? -11.623 9.495 -8.514 1.00 70.19 194 GLU A C 1
ATOM 1595 O O . GLU A 1 194 ? -11.624 8.366 -9.016 1.00 70.19 194 GLU A O 1
ATOM 1600 N N . ILE A 1 195 ? -11.979 9.715 -7.255 1.00 65.12 195 ILE A N 1
ATOM 1601 C CA . ILE A 1 195 ? -12.607 8.716 -6.415 1.00 65.12 195 ILE A CA 1
ATOM 1602 C C . ILE A 1 195 ? -14.107 8.904 -6.601 1.00 65.12 195 ILE A C 1
ATOM 1604 O O . ILE A 1 195 ? -14.639 9.972 -6.315 1.00 65.12 195 ILE A O 1
ATOM 1608 N N . ASP A 1 196 ? -14.785 7.872 -7.097 1.00 62.94 196 ASP A N 1
ATOM 1609 C CA . ASP A 1 196 ? -16.248 7.855 -7.210 1.00 62.94 196 ASP A CA 1
ATOM 1610 C C . ASP A 1 196 ? -16.867 7.581 -5.826 1.00 62.94 196 ASP A C 1
ATOM 1612 O O . ASP A 1 196 ? -17.496 6.554 -5.575 1.00 62.94 196 ASP A O 1
ATOM 1616 N N . LEU A 1 197 ? -16.557 8.460 -4.873 1.00 61.75 197 LEU A N 1
ATOM 1617 C CA . LEU A 1 197 ? -17.023 8.432 -3.494 1.00 61.75 197 LEU A CA 1
ATOM 1618 C C . LEU A 1 197 ? -17.713 9.755 -3.170 1.00 61.75 197 LEU A C 1
ATOM 1620 O O . LEU A 1 197 ? -17.436 10.795 -3.761 1.00 61.75 197 LEU A O 1
ATOM 1624 N N . LYS A 1 198 ? -18.651 9.697 -2.222 1.00 53.28 198 LYS A N 1
ATOM 1625 C CA . LYS A 1 198 ? -19.449 10.854 -1.800 1.00 53.28 198 LYS A CA 1
ATOM 1626 C C . LYS A 1 198 ? -18.615 11.908 -1.055 1.00 53.28 198 LYS A C 1
ATOM 1628 O O . LYS A 1 198 ? -19.032 13.061 -1.011 1.00 53.28 198 LYS A O 1
ATOM 1633 N N . ASP A 1 199 ? -17.455 11.501 -0.535 1.00 59.41 199 ASP A N 1
ATOM 1634 C CA . ASP A 1 199 ? -16.497 12.331 0.188 1.00 59.41 199 ASP A CA 1
ATOM 1635 C C . ASP A 1 199 ? -15.089 12.180 -0.413 1.00 59.41 199 ASP A C 1
ATOM 1637 O O . ASP A 1 199 ? -14.644 11.071 -0.733 1.00 59.41 199 ASP A O 1
ATOM 1641 N N . ASP A 1 200 ? -14.376 13.302 -0.540 1.00 70.75 200 ASP A N 1
ATOM 1642 C CA . ASP A 1 200 ? -12.995 13.339 -1.021 1.00 70.75 200 ASP A CA 1
ATOM 1643 C C . ASP A 1 200 ? -12.061 12.704 0.023 1.00 70.75 200 ASP A C 1
ATOM 1645 O O . ASP A 1 200 ? -11.817 13.259 1.096 1.00 70.75 200 ASP A O 1
ATOM 1649 N N . PHE A 1 201 ? -11.499 11.530 -0.277 1.00 87.19 201 PHE A N 1
ATOM 1650 C CA . PHE A 1 201 ? -10.482 10.926 0.585 1.00 87.19 201 PHE A CA 1
ATOM 1651 C C . PHE A 1 201 ? -9.119 11.597 0.367 1.00 87.19 201 PHE A C 1
ATOM 1653 O O . PHE A 1 201 ? -8.531 11.548 -0.714 1.00 87.19 201 PHE A O 1
ATOM 1660 N N . GLU A 1 202 ? -8.589 12.210 1.423 1.00 88.06 202 GLU A N 1
ATOM 1661 C CA . GLU A 1 202 ? -7.491 13.175 1.323 1.00 88.06 202 GLU A CA 1
ATOM 1662 C C . GLU A 1 202 ? -6.082 12.622 1.591 1.00 88.06 202 GLU A C 1
ATOM 1664 O O . GLU A 1 202 ? -5.094 13.357 1.489 1.00 88.06 202 GLU A O 1
ATOM 1669 N N . HIS A 1 203 ? -5.956 11.350 1.960 1.00 93.75 203 HIS A N 1
ATOM 1670 C CA . HIS A 1 203 ? -4.708 10.800 2.493 1.00 93.75 203 HIS A CA 1
ATOM 1671 C C . HIS A 1 203 ? -4.002 9.841 1.528 1.00 93.75 203 HIS A C 1
ATOM 1673 O O . HIS A 1 203 ? -3.480 8.795 1.925 1.00 93.75 203 HIS A O 1
ATOM 1679 N N . ILE A 1 204 ? -3.971 10.227 0.250 1.00 95.38 204 ILE A N 1
ATOM 1680 C CA . ILE A 1 204 ? -3.255 9.525 -0.818 1.00 95.38 204 ILE A CA 1
ATOM 1681 C C . ILE A 1 204 ? -2.077 10.377 -1.270 1.00 95.38 204 ILE A C 1
ATOM 1683 O O . ILE A 1 204 ? -2.209 11.561 -1.583 1.00 95.38 204 ILE A O 1
ATOM 1687 N N . TYR A 1 205 ? -0.912 9.749 -1.325 1.00 96.75 205 TYR A N 1
ATOM 1688 C CA . TYR A 1 205 ? 0.330 10.380 -1.729 1.00 96.75 205 TYR A CA 1
ATOM 1689 C C . TYR A 1 205 ? 1.022 9.543 -2.795 1.00 96.75 205 TYR A C 1
ATOM 1691 O O . TYR A 1 205 ? 0.771 8.350 -2.950 1.00 96.75 205 TYR A O 1
ATOM 1699 N N . TYR A 1 206 ? 1.912 10.178 -3.533 1.00 96.19 206 TYR A N 1
ATOM 1700 C CA . TYR A 1 206 ? 2.651 9.582 -4.629 1.00 96.19 206 TYR A CA 1
ATOM 1701 C C . TYR A 1 206 ? 4.123 9.927 -4.490 1.00 96.19 206 TYR A C 1
ATOM 1703 O O . TYR A 1 206 ? 4.458 11.086 -4.243 1.00 96.19 206 TYR A O 1
ATOM 1711 N N . SER A 1 207 ? 4.994 8.955 -4.734 1.00 97.62 207 SER A N 1
ATOM 1712 C CA . SER A 1 207 ? 6.422 9.189 -4.925 1.00 97.62 207 SER A CA 1
ATOM 1713 C C . SER A 1 207 ? 6.955 8.376 -6.107 1.00 97.62 207 SER A C 1
ATOM 1715 O O . SER A 1 207 ? 6.333 7.411 -6.560 1.00 97.62 207 SER A O 1
ATOM 1717 N N . LYS A 1 208 ? 8.106 8.789 -6.644 1.00 97.69 208 LYS A N 1
ATOM 1718 C CA . LYS A 1 208 ? 8.805 8.067 -7.713 1.00 97.69 208 LYS A CA 1
ATOM 1719 C C . LYS A 1 208 ? 10.262 7.863 -7.333 1.00 97.69 208 LYS A C 1
ATOM 1721 O O . LYS A 1 208 ? 10.921 8.820 -6.934 1.00 97.69 208 LYS A O 1
ATOM 1726 N N . HIS A 1 209 ? 10.772 6.653 -7.536 1.00 97.38 209 HIS A N 1
ATOM 1727 C CA . HIS A 1 209 ? 12.130 6.266 -7.148 1.00 97.38 209 HIS A CA 1
ATOM 1728 C C . HIS A 1 209 ? 12.859 5.571 -8.286 1.00 97.38 209 HIS A C 1
ATOM 1730 O O . HIS A 1 209 ? 12.267 4.793 -9.038 1.00 97.38 209 HIS A O 1
ATOM 1736 N N . LYS A 1 210 ? 14.165 5.811 -8.388 1.00 96.75 210 LYS A N 1
ATOM 1737 C CA . LYS A 1 210 ? 15.025 5.031 -9.275 1.00 96.75 210 LYS A CA 1
ATOM 1738 C C . LYS A 1 210 ? 15.267 3.660 -8.648 1.00 96.75 210 LYS A C 1
ATOM 1740 O O . LYS A 1 210 ? 15.701 3.585 -7.500 1.00 96.75 210 LYS A O 1
ATOM 1745 N N . ARG A 1 211 ? 15.012 2.588 -9.402 1.00 95.31 211 ARG A N 1
ATOM 1746 C CA . ARG A 1 211 ? 15.310 1.219 -8.958 1.00 95.31 211 ARG A CA 1
ATOM 1747 C C . ARG A 1 211 ? 16.765 0.836 -9.212 1.00 95.31 211 ARG A C 1
ATOM 1749 O O . ARG A 1 211 ? 17.455 1.436 -10.039 1.00 95.31 211 ARG A O 1
ATOM 1756 N N . THR A 1 212 ? 17.228 -0.173 -8.481 1.00 89.44 212 THR A N 1
ATOM 1757 C CA . THR A 1 212 ? 18.507 -0.848 -8.744 1.00 89.44 212 THR A CA 1
ATOM 1758 C C . THR A 1 212 ? 18.336 -1.957 -9.795 1.00 89.44 212 THR A C 1
ATOM 1760 O O . THR A 1 212 ? 17.221 -2.239 -10.231 1.00 89.44 212 THR A O 1
ATOM 1763 N N . ASN A 1 213 ? 19.434 -2.620 -10.180 1.00 81.12 213 ASN A N 1
ATOM 1764 C CA . ASN A 1 213 ? 19.430 -3.832 -11.022 1.00 81.12 213 ASN A CA 1
ATOM 1765 C C . ASN A 1 213 ? 18.802 -3.652 -12.418 1.00 81.12 213 ASN A C 1
ATOM 1767 O O . ASN A 1 213 ? 18.092 -4.533 -12.892 1.00 81.12 213 ASN A O 1
ATOM 1771 N N . ASP A 1 214 ? 19.037 -2.499 -13.052 1.00 83.38 214 ASP A N 1
ATOM 1772 C CA . ASP A 1 214 ? 18.541 -2.147 -14.395 1.00 83.38 214 ASP A CA 1
ATOM 1773 C C . ASP A 1 214 ? 17.012 -2.210 -14.568 1.00 83.38 214 ASP A C 1
ATOM 1775 O O . ASP A 1 214 ? 16.488 -2.174 -15.683 1.00 83.38 214 ASP A O 1
ATOM 1779 N N . LEU A 1 215 ? 16.272 -2.247 -13.458 1.00 90.00 215 LEU A N 1
ATOM 1780 C CA . LEU A 1 215 ? 14.823 -2.151 -13.474 1.00 90.00 215 LEU A CA 1
ATOM 1781 C C . LEU A 1 215 ? 14.393 -0.706 -13.765 1.00 90.00 215 LEU A C 1
ATOM 1783 O O . LEU A 1 215 ? 15.006 0.254 -13.296 1.00 90.00 215 LEU A O 1
ATOM 1787 N N . SER A 1 216 ? 13.290 -0.537 -14.501 1.00 92.88 216 SER A N 1
ATOM 1788 C CA . SER A 1 216 ? 12.697 0.789 -14.744 1.00 92.88 216 SER A CA 1
ATOM 1789 C C . SER A 1 216 ? 12.337 1.479 -13.430 1.00 92.88 216 SER A C 1
ATOM 1791 O O . SER A 1 216 ? 11.988 0.783 -12.487 1.00 92.88 216 SER A O 1
ATOM 1793 N N . ASP A 1 217 ? 12.341 2.809 -13.357 1.00 96.25 217 ASP A N 1
ATOM 1794 C CA . ASP A 1 217 ? 11.886 3.538 -12.161 1.00 96.25 217 ASP A CA 1
ATOM 1795 C C . ASP A 1 217 ? 10.533 3.030 -11.639 1.00 96.25 217 ASP A C 1
ATOM 1797 O O . ASP A 1 217 ? 9.680 2.625 -12.430 1.00 96.25 217 ASP A O 1
ATOM 1801 N N . ILE A 1 218 ? 10.321 3.101 -10.325 1.00 95.88 218 ILE A N 1
ATOM 1802 C CA . ILE A 1 218 ? 9.083 2.658 -9.683 1.00 95.88 218 ILE A CA 1
ATOM 1803 C C . ILE A 1 218 ? 8.257 3.837 -9.174 1.00 95.88 218 ILE A C 1
ATOM 1805 O O . ILE A 1 218 ? 8.773 4.761 -8.539 1.00 95.88 218 ILE A O 1
ATOM 1809 N N . ASN A 1 219 ? 6.962 3.780 -9.460 1.00 96.12 219 ASN A N 1
ATOM 1810 C CA . ASN A 1 219 ? 5.930 4.662 -8.945 1.00 96.12 219 ASN A CA 1
ATOM 1811 C C . ASN A 1 219 ? 5.301 3.990 -7.722 1.00 96.12 219 ASN A C 1
ATOM 1813 O O . ASN A 1 219 ? 4.838 2.851 -7.812 1.00 96.12 219 ASN A O 1
ATOM 1817 N N . ILE A 1 220 ? 5.281 4.683 -6.585 1.00 97.38 220 ILE A N 1
ATOM 1818 C CA . ILE A 1 220 ? 4.710 4.155 -5.345 1.00 97.38 220 ILE A CA 1
ATOM 1819 C C . ILE A 1 220 ? 3.570 5.066 -4.906 1.00 97.38 220 ILE A C 1
ATOM 1821 O O . ILE A 1 220 ? 3.759 6.267 -4.692 1.00 97.38 220 ILE A O 1
ATOM 1825 N N . TYR A 1 221 ? 2.386 4.478 -4.762 1.00 97.31 221 TYR A N 1
ATOM 1826 C CA . TYR A 1 221 ? 1.223 5.140 -4.182 1.00 97.31 221 TYR A CA 1
ATOM 1827 C C . TYR A 1 221 ? 1.143 4.798 -2.701 1.00 97.31 221 TYR A C 1
ATOM 1829 O O . TYR A 1 221 ? 1.169 3.632 -2.321 1.00 97.31 221 TYR A O 1
ATOM 1837 N N . HIS A 1 222 ? 1.035 5.817 -1.863 1.00 97.56 222 HIS A N 1
ATOM 1838 C CA . HIS A 1 222 ? 1.027 5.705 -0.415 1.00 97.56 222 HIS A CA 1
ATOM 1839 C C . HIS A 1 222 ? -0.360 6.080 0.104 1.00 97.56 222 HIS A C 1
ATOM 1841 O O . HIS A 1 222 ? -0.786 7.226 -0.028 1.00 97.56 222 HIS A O 1
ATOM 1847 N N . ILE A 1 223 ? -1.065 5.115 0.683 1.00 97.38 223 ILE A N 1
ATOM 1848 C CA . ILE A 1 223 ? -2.456 5.238 1.117 1.00 97.38 223 ILE A CA 1
ATOM 1849 C C . ILE A 1 223 ? -2.462 5.186 2.643 1.00 97.38 223 ILE A C 1
ATOM 1851 O O . ILE A 1 223 ? -2.171 4.143 3.227 1.00 97.38 223 ILE A O 1
ATOM 1855 N N . MET A 1 224 ? -2.747 6.309 3.301 1.00 96.69 224 MET A N 1
ATOM 1856 C CA . MET A 1 224 ? -2.730 6.395 4.764 1.00 96.69 224 MET A CA 1
ATOM 1857 C C . MET A 1 224 ? -4.152 6.245 5.298 1.00 96.69 224 MET A C 1
ATOM 1859 O O . MET A 1 224 ? -4.970 7.149 5.154 1.00 96.69 224 MET A O 1
ATOM 1863 N N . LEU A 1 225 ? -4.445 5.102 5.908 1.00 96.56 225 LEU A N 1
ATOM 1864 C CA . LEU A 1 225 ? -5.759 4.776 6.453 1.00 96.56 225 LEU A CA 1
ATOM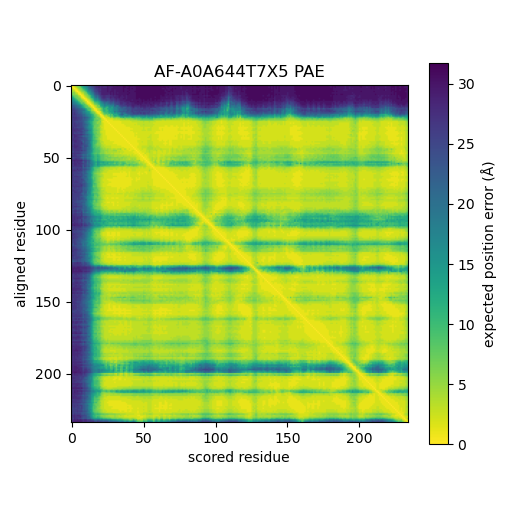 1865 C C . LEU A 1 225 ? -5.779 5.061 7.958 1.00 96.56 225 LEU A C 1
ATOM 1867 O O . LEU A 1 225 ? -4.954 4.518 8.698 1.00 96.56 225 LEU A O 1
ATOM 1871 N N . ASP A 1 226 ? -6.713 5.890 8.422 1.00 95.12 226 ASP A N 1
ATOM 1872 C CA . ASP A 1 226 ? -6.832 6.242 9.838 1.00 95.12 226 ASP A CA 1
ATOM 1873 C C . ASP A 1 226 ? -7.488 5.108 10.641 1.00 95.12 226 ASP A C 1
ATOM 1875 O O . ASP A 1 226 ? -8.699 4.911 10.652 1.00 95.12 226 ASP A O 1
ATOM 1879 N N . TYR A 1 227 ? -6.664 4.329 11.335 1.00 95.06 227 TYR A N 1
ATOM 1880 C CA . TYR A 1 227 ? -7.104 3.209 12.163 1.00 95.06 227 TYR A CA 1
ATOM 1881 C C . TYR A 1 227 ? -7.246 3.597 13.641 1.00 95.06 227 TYR A C 1
ATOM 1883 O O . TYR A 1 227 ? -7.499 2.723 14.473 1.00 95.06 227 TYR A O 1
ATOM 1891 N N . THR A 1 228 ? -7.133 4.886 13.991 1.00 92.50 228 THR A N 1
ATOM 1892 C CA . THR A 1 228 ? -7.259 5.358 15.382 1.00 92.50 228 THR A CA 1
ATOM 1893 C C . THR A 1 228 ? -8.647 5.099 15.972 1.00 92.50 228 THR A C 1
ATOM 1895 O O . THR A 1 228 ? -8.766 4.913 17.182 1.00 92.50 228 THR A O 1
ATOM 1898 N N . GLN A 1 229 ? -9.682 5.050 15.125 1.00 89.81 229 GLN A N 1
ATOM 1899 C CA . GLN A 1 229 ? -11.065 4.749 15.517 1.00 89.81 229 GLN A CA 1
ATOM 1900 C C . GLN A 1 229 ? -11.452 3.283 15.274 1.00 89.81 229 GLN A C 1
ATOM 1902 O O . GLN A 1 229 ? -12.335 2.762 15.948 1.00 89.81 229 GLN A O 1
ATOM 1907 N N . ILE A 1 230 ? -10.758 2.600 14.358 1.00 93.25 230 ILE A N 1
ATOM 1908 C CA . ILE A 1 230 ? -11.025 1.197 14.009 1.00 93.25 230 ILE A CA 1
ATOM 1909 C C . ILE A 1 230 ? -10.373 0.235 15.008 1.00 93.25 230 ILE A C 1
ATOM 1911 O O . ILE A 1 230 ? -10.879 -0.860 15.236 1.00 93.25 230 ILE A O 1
ATOM 1915 N N . TYR A 1 231 ? -9.244 0.597 15.620 1.00 91.00 231 TYR A N 1
ATOM 1916 C CA . TYR A 1 231 ? -8.541 -0.268 16.566 1.00 91.00 231 TYR A CA 1
ATOM 1917 C C . TYR A 1 231 ? -8.392 0.376 17.942 1.00 91.00 231 TYR A C 1
ATOM 1919 O O . TYR A 1 231 ? -7.785 1.435 18.095 1.00 91.00 231 TYR A O 1
ATOM 1927 N N . VAL A 1 232 ? -8.854 -0.333 18.975 1.00 85.31 232 VAL A N 1
ATOM 1928 C CA . VAL A 1 232 ? -8.745 0.116 20.365 1.00 85.31 232 VAL A CA 1
ATOM 1929 C C . VAL A 1 232 ? -7.798 -0.798 21.141 1.00 85.31 232 VAL A C 1
ATOM 1931 O O . VAL A 1 232 ? -8.045 -1.990 21.340 1.00 85.31 232 VAL A O 1
ATOM 1934 N N . ASN A 1 233 ? -6.699 -0.210 21.617 1.00 71.56 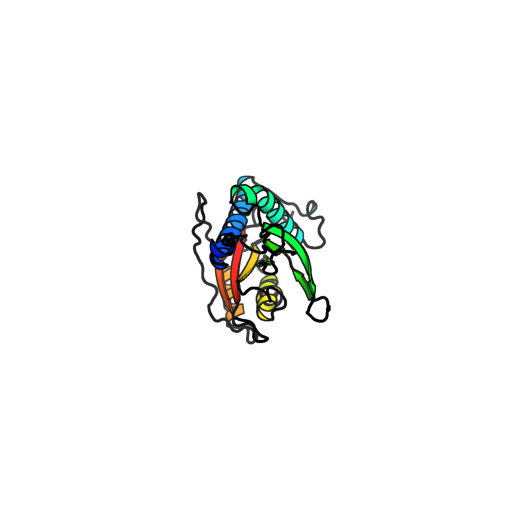233 ASN A N 1
ATOM 1935 C CA . ASN A 1 233 ? -5.703 -0.872 22.457 1.00 71.56 233 ASN A CA 1
ATOM 1936 C C . ASN A 1 233 ? -6.083 -0.760 23.943 1.00 71.56 233 ASN A C 1
ATOM 1938 O O . ASN A 1 233 ? -5.409 -0.043 24.684 1.00 71.56 233 ASN A O 1
ATOM 1942 N N . ASN A 1 234 ? -7.182 -1.409 24.337 1.00 59.94 234 ASN A N 1
ATOM 1943 C CA . ASN A 1 234 ? -7.546 -1.581 25.750 1.00 59.94 234 ASN A CA 1
ATOM 1944 C C . ASN A 1 234 ? -6.711 -2.684 26.406 1.00 59.94 234 ASN A C 1
ATOM 1946 O O . ASN A 1 234 ? -6.476 -3.723 25.740 1.00 59.94 234 ASN A O 1
#

Foldseek 3Di:
DDDDDDDDPPDPDDDWPCVVDPPVRVVLLVVLLLVVLLVVCVVVLAADEPVNPPDPDPQLVVLVSSVVSSCVCCVVSVNPQKDKDAQDFDADPVRHTLGTFGIWIWGQIPNDTDPQIEGEHEFEDDPDDRLVCCVPVNVVCVQACSPRLVHQEYEYEYAYQYDDLVVSLVSNQVCQVPDPVWAWPATWAWDFRPRPDPDGDGRKTWTWTHHPDPGHIHIYIYGYRYCNSHYDHD

Radius of gyration: 20.14 Å; Cα contacts (8 Å, |Δi|>4): 381; chains: 1; bounding box: 42×52×81 Å

Mean predicted aligned error: 7.66 Å

Sequence (234 aa):
MFDSNSNHFKNKESFNFLDRFTSDKLFNKIINLIVFSYLGLVENEIIYKKSDIKYPKRENFFTRKLVDEMEKHQENQGLGHLVFNCEVQEANNDFSLVGLLDIKIQIIERERISDIYYSIECKRLDTGSNDSKYISEGVFDFISGKYSSNNNTAGMISFIERGNILNIIEKINERLLNNEKINTLKDLNKISLEIDLKDDFEHIYYSKHKRTNDLSDINIYHIMLDYTQIYVNN

Nearest PDB structures (foldseek):
  3mcr-assembly1_A  TM=5.068E-01  e=7.901E-01  Thermobifida fusca YX
  9f9l-assembly2_C  TM=5.070E-01  e=1.070E+00  Homo sapiens
  9f9l-assembly1_A  TM=5.020E-01  e=1.284E+00  Homo sapiens
  8q3y-assembly1_B  TM=4.770E-01  e=2.661E+00  Thermoanaerobacter brockii subsp. finnii Ako-1
  4s02-assembly1_A-2  TM=2.257E-01  e=1.740E+00  Pyrococcus abyssi GE5

Solvent-accessible surface area (backbone atoms only — not comparable to full-atom values): 13498 Å² total; per-residue (Å²): 137,88,81,83,82,79,86,80,86,72,76,78,78,81,81,55,72,68,77,78,38,57,73,68,57,51,48,53,50,51,50,42,42,52,51,53,29,52,49,51,41,58,76,68,66,44,70,45,45,66,88,70,54,86,47,101,43,64,56,59,45,51,53,51,54,48,48,57,40,31,67,73,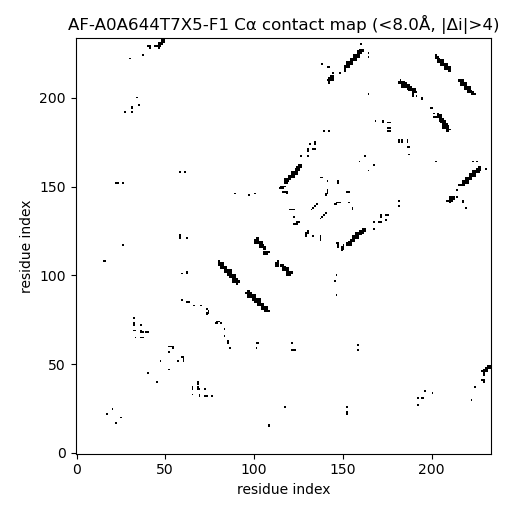44,28,52,87,71,76,41,64,47,55,44,85,39,68,60,42,78,43,59,47,99,84,67,48,78,71,47,64,41,49,32,39,39,36,37,55,51,95,95,36,77,47,90,55,46,40,34,30,40,70,42,58,33,44,88,59,76,38,57,56,44,44,44,67,66,39,53,42,32,49,32,65,40,77,41,45,70,76,36,50,52,37,37,35,42,31,43,31,54,45,78,56,66,68,64,51,50,52,52,49,39,53,51,48,75,71,30,92,88,48,52,68,77,36,69,72,37,81,50,84,72,96,54,100,53,100,63,88,77,78,50,32,28,36,31,29,31,54,32,46,92,88,44,69,55,34,39,39,40,38,40,57,42,79,28,54,77,33,43,50,91,120